Protein AF-A0A4V0HY95-F1 (afdb_monomer_lite)

Foldseek 3Di:
DDDDPPPPDPPPPPDPPPPDPVDDAAFDPQKDWDQDPVPRDIDMFGDPVNVVVVVVVCVVVVFLVVLCCVLPVVLVVVCVVLVPDSVNLSVLLVVLLGVLSRNDDPVPDDSSVSSSVSSVVSSVVVVVVSVVVCVVCVVPPPPDDDPPDPVPPVPPPPDPPPPPPLDDVVRLLVQLPQDPLLVLLCCCCPVVVDQLCVSCVVVVHDSVVSVVSPLSSVCSSCVSSVHHRDPPCPLVNLLVQLLVVLVVCAPVFDALVRSCVVVVHDSVSSVVSLVVCVVVQQKDKDWDFDFDQDPVRDTDTDTTIGIHGDPDDPDDD

Structure (mmCIF, N/CA/C/O backbone)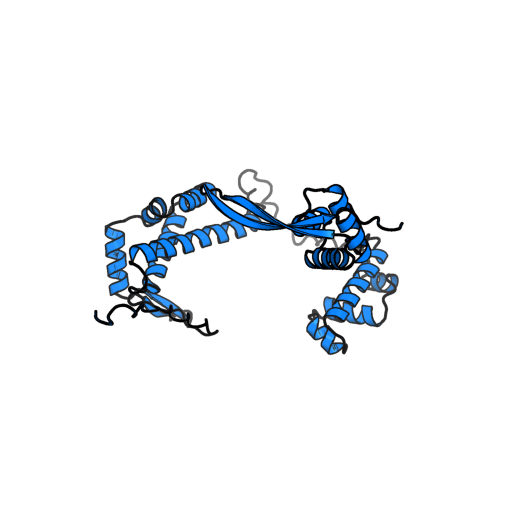:
data_AF-A0A4V0HY95-F1
#
_entry.id   AF-A0A4V0HY95-F1
#
loop_
_atom_site.group_PDB
_atom_site.id
_atom_site.type_symbol
_atom_site.label_atom_id
_atom_site.label_alt_id
_atom_site.label_comp_id
_atom_site.label_asym_id
_atom_site.label_entity_id
_atom_site.label_seq_id
_atom_site.pdbx_PDB_ins_code
_atom_site.Cartn_x
_atom_site.Cartn_y
_atom_site.Cartn_z
_atom_site.occupancy
_atom_site.B_iso_or_equiv
_atom_site.auth_seq_id
_atom_site.auth_comp_id
_atom_site.auth_asym_id
_atom_site.auth_atom_id
_atom_site.pdbx_PDB_model_num
ATOM 1 N N . MET A 1 1 ? 10.712 -9.080 62.162 1.00 42.94 1 MET A N 1
ATOM 2 C CA . MET A 1 1 ? 11.033 -8.571 60.809 1.00 42.94 1 MET A CA 1
ATOM 3 C C . MET A 1 1 ? 10.830 -9.715 59.830 1.00 42.94 1 MET A C 1
ATOM 5 O O . MET A 1 1 ? 11.623 -10.643 59.814 1.00 42.94 1 MET A O 1
ATOM 9 N N . THR A 1 2 ? 9.690 -9.721 59.143 1.00 40.84 2 THR A N 1
ATOM 10 C CA . THR A 1 2 ? 9.153 -10.856 58.378 1.00 40.84 2 THR A CA 1
ATOM 11 C C . THR A 1 2 ? 9.441 -10.723 56.882 1.00 40.84 2 THR A C 1
ATOM 13 O O . THR A 1 2 ? 9.324 -9.650 56.294 1.00 40.84 2 THR A O 1
ATOM 16 N N . ALA A 1 3 ? 9.829 -11.846 56.279 1.00 42.91 3 ALA A N 1
ATOM 17 C CA . ALA A 1 3 ? 10.208 -12.013 54.881 1.00 42.91 3 ALA A CA 1
ATOM 18 C C . ALA A 1 3 ? 8.991 -11.960 53.934 1.00 42.91 3 ALA A C 1
ATOM 20 O O . ALA A 1 3 ? 8.541 -12.990 53.442 1.00 42.91 3 ALA A O 1
ATOM 21 N N . ALA A 1 4 ? 8.438 -10.765 53.697 1.00 47.94 4 ALA A N 1
ATOM 22 C CA . ALA A 1 4 ? 7.175 -10.598 52.963 1.00 47.94 4 ALA A CA 1
ATOM 23 C C . ALA A 1 4 ? 7.223 -9.663 51.736 1.00 47.94 4 ALA A C 1
ATOM 25 O O . ALA A 1 4 ? 6.170 -9.251 51.254 1.00 47.94 4 ALA A O 1
ATOM 26 N N . THR A 1 5 ? 8.394 -9.331 51.175 1.00 51.00 5 THR A N 1
ATOM 27 C CA . THR A 1 5 ? 8.441 -8.289 50.124 1.00 51.00 5 THR A CA 1
ATOM 28 C C . THR A 1 5 ? 9.399 -8.583 48.970 1.00 51.00 5 THR A C 1
ATOM 30 O O . THR A 1 5 ? 10.255 -7.764 48.663 1.00 51.00 5 THR A O 1
ATOM 33 N N . MET A 1 6 ? 9.271 -9.726 48.285 1.00 46.94 6 MET A N 1
ATOM 34 C CA . MET A 1 6 ? 9.942 -9.937 46.984 1.00 46.94 6 MET A CA 1
ATOM 35 C C . MET A 1 6 ? 9.184 -10.890 46.045 1.00 46.94 6 MET A C 1
ATOM 37 O O . MET A 1 6 ? 9.756 -11.802 45.461 1.00 46.94 6 MET A O 1
ATOM 41 N N . GLU A 1 7 ? 7.891 -10.647 45.822 1.00 43.69 7 GLU A N 1
ATOM 42 C CA . GLU A 1 7 ? 7.150 -11.300 44.731 1.00 43.69 7 GLU A CA 1
ATOM 43 C C . GLU A 1 7 ? 6.681 -10.269 43.691 1.00 43.69 7 GLU A C 1
ATOM 45 O O . GLU A 1 7 ? 5.499 -10.056 43.419 1.00 43.69 7 GLU A O 1
ATOM 50 N N . ALA A 1 8 ? 7.653 -9.580 43.088 1.00 49.72 8 ALA A N 1
ATOM 51 C CA . ALA A 1 8 ? 7.426 -8.749 41.913 1.00 49.72 8 ALA A CA 1
ATOM 52 C C . ALA A 1 8 ? 7.111 -9.656 40.710 1.00 49.72 8 ALA A C 1
ATOM 54 O O . ALA A 1 8 ? 7.994 -10.069 39.956 1.00 49.72 8 ALA A O 1
ATOM 55 N N . ARG A 1 9 ? 5.822 -9.980 40.545 1.00 46.50 9 ARG A N 1
ATOM 56 C CA . ARG A 1 9 ? 5.243 -10.690 39.396 1.00 46.50 9 ARG A CA 1
ATOM 57 C C . ARG A 1 9 ? 5.716 -10.077 38.075 1.00 46.50 9 ARG A C 1
ATOM 59 O O . ARG A 1 9 ? 5.135 -9.122 37.558 1.00 46.50 9 ARG A O 1
ATOM 66 N N . SER A 1 10 ? 6.725 -10.702 37.478 1.00 51.03 10 SER A N 1
ATOM 67 C CA . SER A 1 10 ? 7.092 -10.531 36.075 1.00 51.03 10 SER A CA 1
ATOM 68 C C . SER A 1 10 ? 5.947 -11.053 35.202 1.00 51.03 10 SER A C 1
ATOM 70 O O . SER A 1 10 ? 5.894 -12.227 34.834 1.00 51.03 10 SER A O 1
ATOM 72 N N . LYS A 1 11 ? 4.978 -10.184 34.884 1.00 56.50 11 LYS A N 1
ATOM 73 C CA . LYS A 1 11 ? 3.944 -10.445 33.872 1.00 56.50 11 LYS A CA 1
ATOM 74 C C . LYS A 1 11 ? 4.606 -10.462 32.493 1.00 56.50 11 LYS A C 1
ATOM 76 O O . LYS A 1 11 ? 4.556 -9.492 31.735 1.00 56.50 11 LYS A O 1
ATOM 81 N N . LYS A 1 12 ? 5.264 -11.576 32.177 1.00 56.06 12 LYS A N 1
ATOM 82 C CA . LYS A 1 12 ? 5.812 -11.884 30.855 1.00 56.06 12 LYS A CA 1
ATOM 83 C C . LYS A 1 12 ? 4.650 -11.805 29.860 1.00 56.06 12 LYS A C 1
ATOM 85 O O . LYS A 1 12 ? 3.753 -12.643 29.892 1.00 56.06 12 LYS A O 1
ATOM 90 N N . LYS A 1 13 ? 4.617 -10.758 29.023 1.00 56.88 13 LYS A N 1
ATOM 91 C CA . LYS A 1 13 ? 3.565 -10.593 28.007 1.00 56.88 13 LYS A CA 1
ATOM 92 C C . LYS A 1 13 ? 3.492 -11.881 27.173 1.00 56.88 13 LYS A C 1
ATOM 94 O O . LYS A 1 13 ? 4.544 -12.316 26.693 1.00 56.88 13 LYS A O 1
ATOM 99 N N . PRO A 1 14 ? 2.305 -12.488 26.994 1.00 57.53 14 PRO A N 1
ATOM 100 C CA . PRO A 1 14 ? 2.174 -13.722 26.236 1.00 57.53 14 PRO A CA 1
ATOM 101 C C . PRO A 1 14 ? 2.777 -13.530 24.843 1.00 57.53 14 PRO A C 1
ATOM 103 O O . PRO A 1 14 ? 2.492 -12.555 24.138 1.00 57.53 14 PRO A O 1
ATOM 106 N N . LYS A 1 15 ? 3.687 -14.441 24.486 1.00 52.34 15 LYS A N 1
ATOM 107 C CA . LYS A 1 15 ? 4.400 -14.444 23.209 1.00 52.34 15 LYS A CA 1
ATOM 108 C C . LYS A 1 15 ? 3.343 -14.515 22.105 1.00 52.34 15 LYS A C 1
ATOM 110 O O . LYS A 1 15 ? 2.563 -15.462 22.064 1.00 52.34 15 LYS A O 1
ATOM 115 N N . ARG A 1 16 ? 3.275 -13.483 21.254 1.00 50.12 16 ARG A N 1
ATOM 116 C CA . ARG A 1 16 ? 2.278 -13.400 20.175 1.00 50.12 16 ARG A CA 1
ATOM 117 C C . ARG A 1 16 ? 2.346 -14.683 19.334 1.00 50.12 16 ARG A C 1
ATOM 119 O O . ARG A 1 16 ? 3.445 -15.003 18.874 1.00 50.12 16 ARG A O 1
ATOM 126 N N . PRO A 1 17 ? 1.230 -15.398 19.111 1.00 49.62 17 PRO A N 1
ATOM 127 C CA . PRO A 1 17 ? 1.234 -16.552 18.225 1.00 49.62 17 PRO A CA 1
ATOM 128 C C . PRO A 1 17 ? 1.702 -16.091 16.842 1.00 49.62 17 PRO A C 1
ATOM 130 O O . PRO A 1 17 ? 1.175 -15.128 16.277 1.00 49.62 17 PRO A O 1
ATOM 133 N N . GLY A 1 18 ? 2.766 -16.720 16.339 1.00 45.12 18 GLY A N 1
ATOM 134 C CA . GLY A 1 18 ? 3.306 -16.419 15.017 1.00 45.12 18 GLY A CA 1
ATOM 135 C C . GLY A 1 18 ? 2.215 -16.610 13.967 1.00 45.12 18 GLY A C 1
ATOM 136 O O . GLY A 1 18 ? 1.508 -17.615 13.991 1.00 45.12 18 GLY A O 1
ATOM 137 N N . ARG A 1 19 ? 2.058 -15.638 13.058 1.00 40.84 19 ARG A N 1
ATOM 138 C CA . ARG A 1 19 ? 1.120 -15.731 11.929 1.00 40.84 19 ARG A CA 1
ATOM 139 C C . ARG A 1 19 ? 1.517 -16.925 11.053 1.00 40.84 19 ARG A C 1
ATOM 141 O O . ARG A 1 19 ? 2.389 -16.791 10.199 1.00 40.84 19 ARG A O 1
ATOM 148 N N . ARG A 1 20 ? 0.906 -18.092 11.272 1.00 45.78 20 ARG A N 1
ATOM 149 C CA . ARG A 1 20 ? 1.029 -19.241 10.366 1.00 45.78 20 ARG A CA 1
ATOM 150 C C . ARG A 1 20 ? 0.358 -18.881 9.035 1.00 45.78 20 ARG A C 1
ATOM 152 O O . ARG A 1 20 ? -0.739 -18.327 9.021 1.00 45.78 20 ARG A O 1
ATOM 159 N N . ARG A 1 21 ? 1.021 -19.149 7.907 1.00 39.28 21 ARG A N 1
ATOM 160 C CA . ARG A 1 21 ? 0.385 -19.095 6.580 1.00 39.28 21 ARG A CA 1
ATOM 161 C C . ARG A 1 21 ? -0.707 -20.170 6.568 1.00 39.28 21 ARG A C 1
ATOM 163 O O . ARG A 1 21 ? -0.403 -21.321 6.850 1.00 39.28 21 ARG A O 1
ATOM 170 N N . GLY A 1 22 ? -1.957 -19.760 6.365 1.00 50.69 22 GLY A N 1
ATOM 171 C CA . GLY A 1 22 ? -3.154 -20.591 6.571 1.00 50.69 22 GLY A CA 1
ATOM 172 C C . GLY A 1 22 ? -4.055 -20.134 7.725 1.00 50.69 22 GLY A C 1
ATOM 173 O O . GLY A 1 22 ? -5.075 -20.761 7.983 1.00 50.69 22 GLY A O 1
ATOM 174 N N . ASN A 1 23 ? -3.706 -19.048 8.429 1.00 54.06 23 ASN A N 1
ATOM 175 C CA . ASN A 1 23 ? -4.514 -18.552 9.541 1.00 54.06 23 ASN A CA 1
ATOM 176 C C . ASN A 1 23 ? -5.825 -17.954 9.021 1.00 54.06 2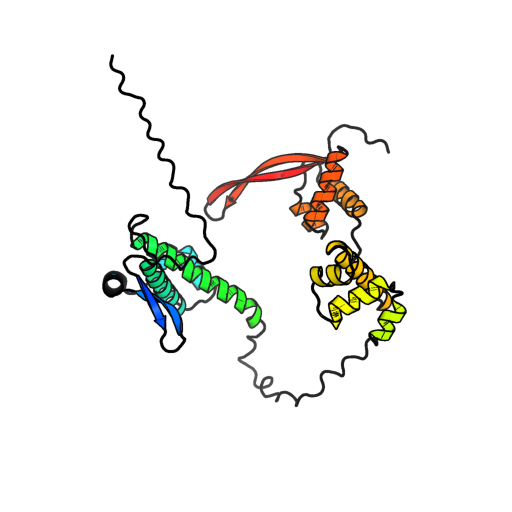3 ASN A C 1
ATOM 178 O O . ASN A 1 23 ? -5.856 -16.812 8.553 1.00 54.06 23 ASN A O 1
ATOM 182 N N . VAL A 1 24 ? -6.895 -18.740 9.105 1.00 64.81 24 VAL A N 1
ATOM 183 C CA . VAL A 1 24 ? -8.254 -18.249 8.900 1.00 64.81 24 VAL A CA 1
ATOM 184 C C . VAL A 1 24 ? -8.443 -17.029 9.812 1.00 64.81 24 VAL A C 1
ATOM 186 O O . VAL A 1 24 ? -8.006 -17.080 10.969 1.00 64.81 24 VAL A O 1
ATOM 189 N N . PRO A 1 25 ? -9.008 -15.912 9.318 1.00 78.06 25 PRO A N 1
ATOM 190 C CA . PRO A 1 25 ? -9.183 -14.718 10.129 1.00 78.06 25 PRO A CA 1
ATOM 191 C C . PRO A 1 25 ? -9.864 -15.071 11.452 1.00 78.06 25 PRO A C 1
ATOM 193 O O . PRO A 1 25 ? -10.819 -15.850 11.483 1.00 78.06 25 PRO A O 1
ATOM 196 N N . PHE A 1 26 ? -9.333 -14.530 12.548 1.00 87.94 26 PHE A N 1
ATOM 197 C CA . PHE A 1 26 ? -10.006 -14.603 13.838 1.00 87.94 26 PHE A CA 1
ATOM 198 C C . PHE A 1 26 ? -11.387 -13.955 13.700 1.00 87.94 26 PHE A C 1
ATOM 200 O O . PHE A 1 26 ? -11.488 -12.843 13.174 1.00 87.94 26 PHE A O 1
ATOM 207 N N . VAL A 1 27 ? -12.412 -14.667 14.160 1.00 94.31 27 VAL A N 1
ATOM 208 C CA . VAL A 1 27 ? -13.794 -14.197 14.211 1.00 94.31 27 VAL A CA 1
ATOM 209 C C . VAL A 1 27 ? -14.150 -14.064 15.689 1.00 94.31 27 VAL A C 1
ATOM 211 O O . VAL A 1 27 ? -13.936 -14.999 16.458 1.00 94.31 27 VAL A O 1
ATOM 214 N N . GLY A 1 28 ? -14.576 -12.867 16.080 1.00 95.00 28 GLY A N 1
ATOM 215 C CA . GLY A 1 28 ? -14.997 -12.525 17.433 1.00 95.00 28 GLY A CA 1
ATOM 216 C C . GLY A 1 28 ? -16.399 -13.046 17.764 1.00 95.00 28 GLY A C 1
ATOM 217 O O . GLY A 1 28 ? -17.036 -13.657 16.910 1.00 95.00 28 GLY A O 1
ATOM 218 N N . PRO A 1 29 ? -16.917 -12.764 18.972 1.00 96.94 29 PRO A N 1
ATOM 219 C CA . PRO A 1 29 ? -18.217 -13.274 19.421 1.00 96.94 29 PRO A CA 1
ATOM 220 C C . PRO A 1 29 ? -19.399 -12.732 18.599 1.00 96.94 29 PRO A C 1
ATOM 222 O O . PRO A 1 29 ? -20.430 -13.382 18.494 1.00 96.94 29 PRO A O 1
ATOM 225 N N . TYR A 1 30 ? -19.240 -11.565 17.969 1.00 97.69 30 TYR A N 1
ATOM 226 C CA . TYR A 1 30 ? -20.275 -10.928 17.145 1.00 97.69 30 TYR A CA 1
ATOM 227 C C . TYR A 1 30 ? -20.158 -11.249 15.651 1.00 97.69 30 TYR A C 1
ATOM 229 O O . TYR A 1 30 ? -20.855 -10.654 14.827 1.00 97.69 30 TYR A O 1
ATOM 237 N N . GLY A 1 31 ? -19.240 -12.140 15.279 1.00 96.62 31 GLY A N 1
ATOM 238 C CA . GLY A 1 31 ? -19.032 -12.564 13.905 1.00 96.62 31 GLY A CA 1
ATOM 239 C C . GLY A 1 31 ? -19.250 -14.061 13.745 1.00 96.62 31 GLY A C 1
ATOM 240 O O . GLY A 1 31 ? -18.993 -14.848 14.648 1.00 96.62 31 GLY A O 1
ATOM 241 N N . GLU A 1 32 ? -19.651 -14.465 12.550 1.00 96.56 32 GLU A N 1
ATOM 242 C CA . GLU A 1 32 ? -19.670 -15.861 12.135 1.00 96.56 32 GLU A CA 1
ATOM 243 C C . GLU A 1 32 ? -19.043 -16.013 10.752 1.00 96.56 32 GLU A C 1
ATOM 245 O O . GLU A 1 32 ? -18.992 -15.077 9.944 1.00 96.56 32 GLU A O 1
ATOM 250 N N . ARG A 1 33 ? -18.519 -17.208 10.482 1.00 94.94 33 ARG A N 1
ATOM 251 C CA . ARG A 1 33 ? -18.040 -17.559 9.146 1.00 94.94 33 ARG A CA 1
ATOM 252 C C . ARG A 1 33 ? -19.231 -17.900 8.272 1.00 94.94 33 ARG A C 1
ATOM 254 O O . ARG A 1 33 ? -20.181 -18.525 8.725 1.00 94.94 33 ARG A O 1
ATOM 261 N N . TYR A 1 34 ? -19.136 -17.517 7.013 1.00 93.62 34 TYR A N 1
ATOM 262 C CA . TYR A 1 34 ? -20.161 -17.792 6.023 1.00 93.62 34 TYR A CA 1
ATOM 263 C C . TYR A 1 34 ? -19.492 -18.141 4.701 1.00 93.62 34 TYR A C 1
ATOM 265 O O . TYR A 1 34 ? -18.413 -17.628 4.408 1.00 93.62 34 TYR A O 1
ATOM 273 N N . VAL A 1 35 ? -20.107 -19.027 3.929 1.00 93.25 35 VAL A N 1
ATOM 274 C CA . VAL A 1 35 ? -19.721 -19.300 2.547 1.00 93.25 35 VAL A CA 1
ATOM 275 C C . VAL A 1 35 ? -20.866 -18.793 1.694 1.00 93.25 35 VAL A C 1
ATOM 277 O O . VAL A 1 35 ? -22.005 -19.205 1.893 1.00 93.25 35 VAL A O 1
ATOM 280 N N . ASP A 1 36 ? -20.556 -17.858 0.809 1.00 90.94 36 ASP A N 1
ATOM 281 C CA . ASP A 1 36 ? -21.515 -17.332 -0.152 1.00 90.94 36 ASP A CA 1
ATOM 282 C C . ASP A 1 36 ? -21.985 -18.476 -1.076 1.00 90.94 36 ASP A C 1
ATOM 284 O O . ASP A 1 36 ? -21.130 -19.120 -1.693 1.00 90.94 36 ASP A O 1
ATOM 288 N N . PRO A 1 37 ? -23.294 -18.786 -1.133 1.00 91.81 37 PRO A N 1
ATOM 289 C CA . PRO A 1 37 ? -23.829 -19.903 -1.901 1.00 91.81 37 PRO A CA 1
ATOM 290 C C . PRO A 1 37 ? -23.669 -19.696 -3.406 1.00 91.81 37 PRO A C 1
ATOM 292 O O . PRO A 1 37 ? -23.506 -20.679 -4.123 1.00 91.81 37 PRO A O 1
ATOM 295 N N . ASP A 1 38 ? -23.656 -18.447 -3.872 1.00 93.75 38 ASP A N 1
ATOM 296 C CA . ASP A 1 38 ? -23.599 -18.128 -5.296 1.00 93.75 38 ASP A CA 1
ATOM 297 C C . ASP A 1 38 ? -22.155 -18.174 -5.800 1.00 93.75 38 ASP A C 1
ATOM 299 O O . ASP A 1 38 ? -21.867 -18.657 -6.894 1.00 93.75 38 ASP A O 1
ATOM 303 N N . THR A 1 39 ? -21.213 -17.687 -4.986 1.00 93.38 39 THR A N 1
ATOM 304 C CA . THR A 1 39 ? -19.804 -17.565 -5.394 1.00 93.38 39 THR A CA 1
ATOM 305 C C . THR A 1 39 ? -18.884 -18.641 -4.820 1.00 93.38 39 THR A C 1
ATOM 307 O O . THR A 1 39 ? -17.721 -18.735 -5.223 1.00 93.38 39 THR A O 1
ATOM 310 N N . GLY A 1 40 ? -19.348 -19.419 -3.838 1.00 92.62 40 GLY A N 1
ATOM 311 C CA . GLY A 1 40 ? -18.538 -20.371 -3.072 1.00 92.62 40 GLY A CA 1
ATOM 312 C C . GLY A 1 40 ? -17.438 -19.711 -2.229 1.00 92.62 40 GLY A C 1
ATOM 313 O O . GLY A 1 40 ? -16.568 -20.397 -1.683 1.00 92.62 40 GLY A O 1
ATOM 314 N N . ARG A 1 41 ? -17.414 -18.374 -2.128 1.00 88.81 41 ARG A N 1
ATOM 315 C CA . ARG A 1 41 ? -16.346 -17.645 -1.437 1.00 88.81 41 ARG A CA 1
ATOM 316 C C . ARG A 1 41 ? -16.574 -17.665 0.068 1.00 88.81 41 ARG A C 1
ATOM 318 O O . ARG A 1 41 ? -17.610 -17.239 0.572 1.00 88.81 41 ARG A O 1
ATOM 325 N N . ALA A 1 42 ? -15.557 -18.110 0.800 1.00 90.69 42 ALA A N 1
ATOM 326 C CA . ALA A 1 42 ? -15.544 -18.013 2.252 1.00 90.69 42 ALA A CA 1
ATOM 327 C C . ALA A 1 42 ? -15.380 -16.549 2.698 1.00 90.69 42 ALA A C 1
ATOM 329 O O . ALA A 1 42 ? -14.440 -15.857 2.298 1.00 90.69 42 ALA A O 1
ATOM 330 N N . GLY A 1 43 ? -16.273 -16.103 3.573 1.00 91.50 43 GLY A N 1
ATOM 331 C CA . GLY A 1 43 ? -16.314 -14.767 4.148 1.00 91.50 43 GLY A CA 1
ATOM 332 C C . GLY A 1 43 ? -16.628 -14.782 5.644 1.00 91.50 43 GLY A C 1
ATOM 333 O O . GLY A 1 43 ? -16.501 -15.788 6.350 1.00 91.50 43 GLY A O 1
ATOM 334 N N . SER A 1 44 ? -16.996 -13.620 6.168 1.00 94.06 44 SER A N 1
ATOM 335 C CA . SER A 1 44 ? -17.449 -13.467 7.551 1.00 94.06 44 SER A CA 1
ATOM 336 C C . SER A 1 44 ? -18.561 -12.429 7.594 1.00 94.06 44 SER A C 1
ATOM 338 O O . SER A 1 44 ? -18.481 -11.426 6.886 1.00 94.06 44 SER A O 1
ATOM 340 N N . ARG A 1 45 ? -19.578 -12.666 8.418 1.00 94.94 45 ARG A N 1
ATOM 341 C CA . ARG A 1 45 ? -20.739 -11.783 8.594 1.00 94.94 45 ARG A CA 1
ATOM 342 C C . ARG A 1 45 ? -21.055 -11.604 10.077 1.00 94.94 45 ARG A C 1
ATOM 344 O O . ARG A 1 45 ? -20.474 -12.290 10.913 1.00 94.94 45 ARG A O 1
ATOM 351 N N . LEU A 1 46 ? -21.938 -10.665 10.406 1.00 97.00 46 LEU A N 1
ATOM 352 C CA . LEU A 1 46 ? -22.394 -10.470 11.785 1.00 97.00 46 LEU A CA 1
ATOM 353 C C . LEU A 1 46 ? -23.360 -11.581 12.201 1.00 97.00 46 LEU A C 1
ATOM 355 O O . LEU A 1 46 ? -24.227 -11.966 11.413 1.00 97.00 46 LEU A O 1
ATOM 359 N N . THR A 1 47 ? -23.251 -12.026 13.452 1.00 97.44 47 THR A N 1
ATOM 360 C CA . THR A 1 47 ? -24.277 -12.850 14.113 1.00 97.44 47 THR A CA 1
ATOM 361 C C . THR A 1 47 ? -25.551 -12.030 14.361 1.00 97.44 47 THR A C 1
ATOM 363 O O . THR A 1 47 ? -25.563 -10.817 14.142 1.00 97.44 47 THR A O 1
ATOM 366 N N . ALA A 1 48 ? -26.637 -12.668 14.813 1.00 97.56 48 ALA A N 1
ATOM 367 C CA . ALA A 1 48 ? -27.855 -11.952 15.214 1.00 97.56 48 ALA A CA 1
ATOM 368 C C . ALA A 1 48 ? -27.568 -10.914 16.314 1.00 97.56 48 ALA A C 1
ATOM 370 O O . ALA A 1 48 ? -27.830 -9.731 16.114 1.00 97.56 48 ALA A O 1
ATOM 371 N N . GLU A 1 49 ? -26.891 -11.332 17.387 1.00 97.75 49 GLU A N 1
ATOM 372 C CA . GLU A 1 49 ? -26.442 -10.445 18.470 1.00 97.75 49 GLU A CA 1
ATOM 373 C C . GLU A 1 49 ? -25.544 -9.308 17.957 1.00 97.75 49 GLU A C 1
ATOM 375 O O . GLU A 1 49 ? -25.677 -8.156 18.364 1.00 97.75 49 GLU A O 1
ATOM 380 N N . GLY A 1 50 ? -24.638 -9.603 17.015 1.00 97.12 50 GLY A N 1
ATOM 381 C CA . GLY A 1 50 ? -23.781 -8.590 16.400 1.00 97.12 50 GLY A CA 1
ATOM 382 C C . GLY A 1 50 ? -24.563 -7.535 15.613 1.00 97.12 50 GLY A C 1
ATOM 383 O O . GLY A 1 50 ? -24.197 -6.358 15.637 1.00 97.12 50 GLY A O 1
ATOM 384 N N . ARG A 1 51 ? -25.647 -7.934 14.935 1.00 97.94 51 ARG A N 1
ATOM 385 C CA . ARG A 1 51 ? -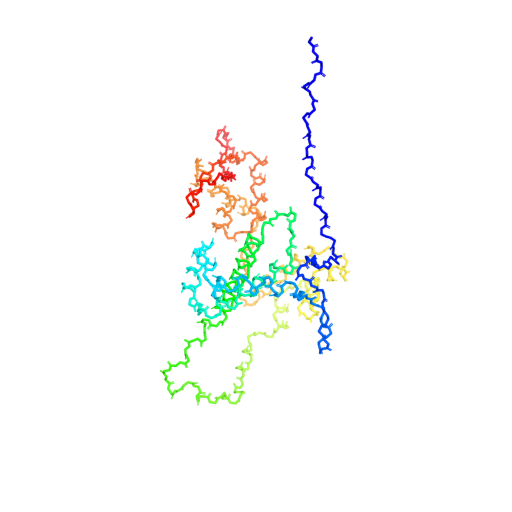26.546 -7.011 14.225 1.00 97.94 51 ARG A CA 1
ATOM 386 C C . ARG A 1 51 ? -27.354 -6.155 15.193 1.00 97.94 51 ARG A C 1
ATOM 388 O O . ARG A 1 51 ? -27.443 -4.952 14.973 1.00 97.94 51 ARG A O 1
ATOM 395 N N . GLU A 1 52 ? -27.884 -6.739 16.263 1.00 97.94 52 GLU A N 1
ATOM 396 C CA . GLU A 1 52 ? -28.603 -5.999 17.309 1.00 97.94 52 GLU A CA 1
ATOM 397 C C . GLU A 1 52 ? -27.701 -4.970 17.993 1.00 97.94 52 GLU A C 1
ATOM 399 O O . GLU A 1 52 ? -28.075 -3.806 18.141 1.00 97.94 52 GLU A O 1
ATOM 404 N N . LEU A 1 53 ? -26.469 -5.360 18.331 1.00 97.25 53 LEU A N 1
ATOM 405 C CA . LEU A 1 53 ? -25.484 -4.448 18.901 1.00 97.25 53 LEU A CA 1
ATOM 406 C C . LEU A 1 53 ? -25.151 -3.303 17.937 1.00 97.25 53 LEU A C 1
ATOM 408 O O . LEU A 1 53 ? -25.100 -2.146 18.357 1.00 97.25 53 LEU A O 1
ATOM 412 N N . LEU A 1 54 ? -24.938 -3.603 16.650 1.00 96.62 54 LEU A N 1
ATOM 413 C CA . LEU A 1 54 ? -24.701 -2.573 15.639 1.00 96.62 54 LEU A CA 1
ATOM 414 C C . LEU A 1 54 ? -25.897 -1.623 15.529 1.00 96.62 54 LEU A C 1
ATOM 416 O O . LEU A 1 54 ? -25.699 -0.411 15.554 1.00 96.62 54 LEU A O 1
ATOM 420 N N . ALA A 1 55 ? -27.120 -2.153 15.476 1.00 96.19 55 ALA A N 1
ATOM 421 C CA . ALA A 1 55 ? -28.343 -1.358 15.432 1.00 96.19 55 ALA A CA 1
ATOM 422 C C . ALA A 1 55 ? -28.471 -0.441 16.660 1.00 96.19 55 ALA A C 1
ATOM 424 O O . ALA A 1 55 ? -28.757 0.743 16.511 1.00 96.19 55 ALA A O 1
ATOM 425 N N . GLY A 1 56 ? -28.165 -0.936 17.864 1.00 96.44 56 GLY A N 1
ATOM 426 C CA . GLY A 1 56 ? -28.165 -0.129 19.087 1.00 96.44 56 GLY A CA 1
ATOM 427 C C . GLY A 1 56 ? -27.114 0.989 19.095 1.00 96.44 56 GLY A C 1
ATOM 428 O O . GLY A 1 56 ? -27.350 2.060 19.658 1.00 96.44 56 GLY A O 1
ATOM 429 N N . ILE A 1 57 ? -25.959 0.778 18.455 1.00 94.81 57 ILE A N 1
ATOM 430 C CA . ILE A 1 57 ? -24.939 1.823 18.266 1.00 94.81 57 ILE A CA 1
ATOM 431 C C . ILE A 1 57 ? -25.415 2.852 17.234 1.00 94.81 57 ILE A C 1
ATOM 433 O O . ILE A 1 57 ? -25.299 4.052 17.476 1.00 94.81 57 ILE A O 1
ATOM 437 N N . MET A 1 58 ? -25.987 2.391 16.122 1.00 94.56 58 MET A N 1
ATOM 438 C CA . MET A 1 58 ? -26.506 3.237 15.044 1.00 94.56 58 MET A CA 1
ATOM 439 C C . MET A 1 58 ? -27.710 4.076 15.480 1.00 94.56 58 MET A C 1
ATOM 441 O O . MET A 1 58 ? -27.830 5.225 15.077 1.00 94.56 58 MET A O 1
ATOM 445 N N . ALA A 1 59 ? -28.557 3.569 16.376 1.00 94.38 59 ALA A N 1
ATOM 446 C CA . ALA A 1 59 ? -29.651 4.348 16.954 1.00 94.38 59 ALA A CA 1
ATOM 447 C C . ALA A 1 59 ? -29.148 5.567 17.753 1.00 94.38 59 ALA A C 1
ATOM 449 O O . ALA A 1 59 ? -29.801 6.605 17.782 1.00 94.38 59 ALA A O 1
ATOM 450 N N . LYS A 1 60 ? -27.969 5.461 18.385 1.00 91.69 60 LYS A N 1
ATOM 451 C CA . LYS A 1 60 ? -27.318 6.572 19.107 1.00 91.69 60 LYS A CA 1
ATOM 452 C C . LYS A 1 60 ? -26.519 7.488 18.182 1.00 91.69 60 LYS A C 1
ATOM 454 O O . LYS A 1 60 ? -26.337 8.664 18.487 1.00 91.69 60 LYS A O 1
ATOM 459 N N . HIS A 1 61 ? -26.023 6.942 17.076 1.00 88.06 61 HIS A N 1
ATOM 460 C CA . HIS A 1 61 ? -25.208 7.638 16.089 1.00 88.06 61 HIS A CA 1
ATOM 461 C C . HIS A 1 61 ? -25.728 7.315 14.681 1.00 88.06 61 HIS A C 1
ATOM 463 O O . HIS A 1 61 ? -25.167 6.437 14.025 1.00 88.06 61 HIS A O 1
ATOM 469 N N . PRO A 1 62 ? -26.777 8.019 14.209 1.00 88.12 62 PRO A N 1
ATOM 470 C CA . PRO A 1 62 ? -27.441 7.700 12.940 1.00 88.12 62 PRO A CA 1
ATOM 471 C C . PRO A 1 62 ? -26.505 7.750 11.732 1.00 88.12 62 PRO A C 1
ATOM 473 O O . PRO A 1 62 ? -26.700 7.014 10.771 1.00 88.12 62 PRO A O 1
ATOM 476 N N . HIS A 1 63 ? -25.469 8.592 11.810 1.00 92.06 63 HIS A N 1
ATOM 477 C CA . HIS A 1 63 ? -24.463 8.754 10.769 1.00 92.06 63 HIS A CA 1
ATOM 478 C C . HIS A 1 63 ? -23.083 8.276 11.257 1.00 92.06 63 HIS A C 1
ATOM 480 O O . HIS A 1 63 ? -22.454 8.967 12.074 1.00 92.06 63 HIS A O 1
ATOM 486 N N . PRO A 1 64 ? -22.588 7.131 10.763 1.00 92.88 64 PRO A N 1
ATOM 487 C CA . PRO A 1 64 ? -21.260 6.573 11.032 1.00 92.88 64 PRO A CA 1
ATOM 488 C C . PRO A 1 64 ? -20.119 7.565 10.819 1.00 92.88 64 PRO A C 1
ATOM 490 O O . PRO A 1 64 ? -19.148 7.567 11.582 1.00 92.88 64 PRO A O 1
ATOM 493 N N . ILE A 1 65 ? -20.248 8.463 9.840 1.00 95.56 65 ILE A N 1
ATOM 494 C CA . ILE A 1 65 ? -19.284 9.537 9.590 1.00 95.56 65 ILE A CA 1
ATOM 495 C C . ILE A 1 65 ? -19.097 10.457 10.806 1.00 95.56 65 ILE A C 1
ATOM 497 O O . ILE A 1 65 ? -17.997 10.964 11.034 1.00 95.56 65 ILE A O 1
ATOM 501 N N . SER A 1 66 ? -20.111 10.618 11.664 1.00 93.81 66 SER A N 1
ATOM 502 C CA . SER A 1 66 ? -19.987 11.375 12.921 1.00 93.81 66 SER A CA 1
ATOM 503 C C . SER A 1 66 ? -18.940 10.750 13.842 1.00 93.81 66 SER A C 1
ATOM 505 O O . SER A 1 66 ? -18.149 11.456 14.467 1.00 93.81 66 SER A O 1
ATOM 507 N N . PHE A 1 67 ? -18.864 9.417 13.863 1.00 92.62 67 PHE A N 1
ATOM 508 C CA . PHE A 1 67 ? -17.863 8.684 14.629 1.00 92.62 67 PHE A CA 1
ATOM 509 C C . PHE A 1 67 ? -16.444 8.983 14.117 1.00 92.62 67 PHE A C 1
ATOM 511 O O . PHE A 1 67 ? -15.518 9.188 14.907 1.00 92.62 67 PHE A O 1
ATOM 518 N N . LEU A 1 68 ? -16.273 9.060 12.792 1.00 95.69 68 LEU A N 1
ATOM 519 C CA . LEU A 1 68 ? -15.012 9.443 12.156 1.00 95.69 68 LEU A CA 1
ATOM 520 C C . LEU A 1 68 ? -14.634 10.899 12.473 1.00 95.69 68 LEU A C 1
ATOM 522 O O . LEU A 1 68 ? -13.479 11.148 12.825 1.00 95.69 68 LEU A O 1
ATOM 526 N N . LYS A 1 69 ? -15.587 11.839 12.397 1.00 96.06 69 LYS A N 1
ATOM 527 C CA . LYS A 1 69 ? -15.383 13.267 12.709 1.00 96.06 69 LYS A CA 1
ATOM 528 C C . LYS A 1 69 ? -14.872 13.459 14.140 1.00 96.06 69 LYS A C 1
ATOM 530 O O . LYS A 1 69 ? -13.909 14.195 14.346 1.00 96.06 69 LYS A O 1
ATOM 535 N N . THR A 1 70 ? -15.450 12.755 15.114 1.00 94.75 70 THR A N 1
ATOM 536 C CA . THR A 1 70 ? -15.041 12.857 16.524 1.00 94.75 70 THR A CA 1
ATOM 537 C C . THR A 1 70 ? -13.722 12.138 16.810 1.00 94.75 70 THR A C 1
ATOM 539 O O . THR A 1 70 ? -12.836 12.707 17.445 1.00 94.75 70 THR A O 1
ATOM 542 N N . ALA A 1 71 ? -13.559 10.891 16.355 1.00 94.56 71 ALA A N 1
ATOM 543 C CA . ALA A 1 71 ? -12.389 10.084 16.707 1.00 94.56 71 ALA A CA 1
ATOM 544 C C . ALA A 1 71 ? -11.138 10.428 15.877 1.00 94.56 71 ALA A C 1
ATOM 546 O O . ALA A 1 71 ? -10.013 10.309 16.368 1.00 94.56 71 ALA A O 1
ATOM 547 N N . TRP A 1 72 ? -11.313 10.840 14.616 1.00 96.38 72 TRP A N 1
ATOM 548 C CA . TRP A 1 72 ? -10.230 11.047 13.649 1.00 96.38 72 TRP A CA 1
ATOM 549 C C . TRP A 1 72 ? -10.484 12.254 12.722 1.00 96.38 72 TRP A C 1
ATOM 551 O O . TRP A 1 72 ? -10.448 12.099 11.497 1.00 96.38 72 TRP A O 1
ATOM 561 N N . PRO A 1 73 ? -10.631 13.482 13.256 1.00 97.44 73 PRO A N 1
ATOM 562 C CA . PRO A 1 73 ? -10.993 14.666 12.464 1.00 97.44 73 PRO A CA 1
ATOM 563 C C . PRO A 1 73 ? -10.024 14.953 11.308 1.00 97.44 73 PRO A C 1
ATOM 565 O O . PRO A 1 73 ? -10.423 15.404 10.240 1.00 97.44 73 PRO A O 1
ATOM 568 N N . ARG A 1 74 ? -8.732 14.635 11.475 1.00 96.56 74 ARG A N 1
ATOM 569 C CA . ARG A 1 74 ? -7.727 14.786 10.407 1.00 96.56 74 ARG A CA 1
ATOM 570 C C . ARG A 1 74 ? -7.952 13.841 9.227 1.00 96.56 74 ARG A C 1
ATOM 572 O O . ARG A 1 74 ? -7.597 14.194 8.111 1.00 96.56 74 ARG A O 1
ATOM 579 N N . LEU A 1 75 ? -8.475 12.640 9.479 1.00 97.00 75 LEU A N 1
ATOM 580 C CA . LEU A 1 75 ? -8.758 11.670 8.424 1.00 97.00 75 LEU A CA 1
ATOM 581 C C . LEU A 1 75 ? -10.023 12.064 7.659 1.00 97.00 75 LEU A C 1
ATOM 583 O O . LEU A 1 75 ? -10.016 11.996 6.438 1.00 97.00 75 LEU A O 1
ATOM 587 N N . HIS A 1 76 ? -11.047 12.553 8.363 1.00 97.88 76 HIS A N 1
ATOM 588 C CA . HIS A 1 76 ? -12.219 13.160 7.732 1.00 97.88 76 HIS A CA 1
ATOM 589 C C . HIS A 1 76 ? -11.822 14.331 6.823 1.00 97.88 76 HIS A C 1
ATOM 591 O O . HIS A 1 76 ? -12.128 14.325 5.639 1.00 97.88 76 HIS A O 1
ATOM 597 N N . ARG A 1 77 ? -11.022 15.273 7.342 1.00 97.12 77 ARG A N 1
ATOM 598 C CA . ARG A 1 77 ? -10.525 16.412 6.558 1.00 97.12 77 ARG A CA 1
ATOM 599 C C . ARG A 1 77 ? -9.702 15.993 5.339 1.00 97.12 77 ARG A C 1
ATOM 601 O O . ARG A 1 77 ? -9.702 16.685 4.331 1.00 97.12 77 ARG A O 1
ATOM 608 N N . ALA A 1 78 ? -8.988 14.871 5.418 1.00 95.88 78 ALA A N 1
ATOM 609 C CA . ALA A 1 78 ? -8.285 14.328 4.260 1.00 95.88 78 ALA A CA 1
ATOM 610 C C . ALA A 1 78 ? -9.250 13.808 3.179 1.00 95.88 78 ALA A C 1
ATOM 612 O O . ALA A 1 78 ? -8.921 13.916 2.006 1.00 95.88 78 ALA A O 1
ATOM 613 N N . CYS A 1 79 ? -10.421 13.288 3.559 1.00 96.56 79 CYS A N 1
ATOM 614 C CA . CYS A 1 79 ? -11.475 12.897 2.618 1.00 96.56 79 CYS A CA 1
ATOM 615 C C . CYS A 1 79 ? -12.094 14.125 1.944 1.00 96.56 79 CYS A C 1
ATOM 617 O O . CYS A 1 79 ? -12.181 14.154 0.722 1.00 96.56 79 CYS A O 1
ATOM 619 N N . GLU A 1 80 ? -12.405 15.170 2.720 1.00 96.50 80 GLU A N 1
ATOM 620 C CA . GLU A 1 80 ? -12.902 16.448 2.182 1.00 96.50 80 GLU A CA 1
ATOM 621 C C . GLU A 1 80 ? -11.916 17.056 1.170 1.00 96.50 80 GLU A C 1
ATOM 623 O O . GLU A 1 80 ? -12.308 17.475 0.086 1.00 96.50 80 GLU A O 1
ATOM 628 N N . LEU A 1 81 ? -10.616 17.065 1.493 1.00 94.69 81 LEU A N 1
ATOM 629 C CA . LEU A 1 81 ? -9.573 17.598 0.607 1.00 94.69 81 LEU A CA 1
ATOM 630 C C . LEU A 1 81 ? -9.351 16.762 -0.665 1.00 94.69 81 LEU A C 1
ATOM 632 O O . LEU A 1 81 ? -8.904 17.314 -1.665 1.00 94.69 81 LEU A O 1
ATOM 636 N N . ASP A 1 82 ? -9.631 15.457 -0.629 1.00 93.19 82 ASP A N 1
ATOM 637 C CA . ASP A 1 82 ? -9.531 14.551 -1.789 1.00 93.19 82 ASP A CA 1
ATOM 638 C C . ASP A 1 82 ? -10.842 14.492 -2.605 1.00 93.19 82 ASP A C 1
ATOM 640 O O . ASP A 1 82 ? -10.959 13.718 -3.561 1.00 93.19 82 ASP A O 1
ATOM 644 N N . GLY A 1 83 ? -11.840 15.304 -2.227 1.00 94.25 83 GLY A N 1
ATOM 645 C CA . GLY A 1 83 ? -13.145 15.361 -2.884 1.00 94.25 83 GLY A CA 1
ATOM 646 C C . GLY A 1 83 ? -13.914 14.043 -2.794 1.00 94.25 83 GLY A C 1
ATOM 647 O O . GLY A 1 83 ? -14.592 13.666 -3.748 1.00 94.25 83 GLY A O 1
ATOM 648 N N . VAL A 1 84 ? -13.755 13.301 -1.694 1.00 94.62 84 VAL A N 1
ATOM 649 C CA . VAL A 1 84 ? -14.544 12.090 -1.439 1.00 94.62 84 VAL A CA 1
ATOM 650 C C . VAL A 1 84 ? -15.935 12.524 -0.976 1.00 94.62 84 VAL A C 1
ATOM 652 O O . VAL A 1 84 ? -16.015 13.257 0.013 1.00 94.62 84 VAL A O 1
ATOM 655 N N . PRO A 1 85 ? -17.015 12.107 -1.654 1.00 95.19 85 PRO A N 1
ATOM 656 C CA . PRO A 1 85 ? -18.360 12.482 -1.252 1.00 95.19 85 PRO A CA 1
ATOM 657 C C . PRO A 1 85 ? -18.743 11.807 0.078 1.00 95.19 85 PRO A C 1
ATOM 659 O O . PRO A 1 85 ? -18.260 10.722 0.416 1.00 95.19 85 PRO A O 1
ATOM 662 N N . ASP A 1 86 ? -19.577 12.488 0.868 1.00 95.44 86 ASP A N 1
ATOM 663 C CA . ASP A 1 86 ? -19.897 12.087 2.247 1.00 95.44 86 ASP A CA 1
ATOM 664 C C . ASP A 1 86 ? -20.558 10.700 2.329 1.00 95.44 86 ASP A C 1
ATOM 666 O O . ASP A 1 86 ? -20.326 9.977 3.296 1.00 95.44 86 ASP A O 1
ATOM 670 N N . ASP A 1 87 ? -21.332 10.297 1.320 1.00 95.38 87 ASP A N 1
ATOM 671 C CA . ASP A 1 87 ? -21.969 8.979 1.220 1.00 95.38 87 ASP A CA 1
ATOM 672 C C . ASP A 1 87 ? -20.946 7.842 1.055 1.00 95.38 87 ASP A C 1
ATOM 674 O O . ASP A 1 87 ? -21.067 6.798 1.700 1.00 95.38 87 ASP A O 1
ATOM 678 N N . GLU A 1 88 ? -19.889 8.056 0.269 1.00 95.88 88 GLU A N 1
ATOM 679 C CA . GLU A 1 88 ? -18.777 7.110 0.120 1.00 95.88 88 GLU A CA 1
ATOM 680 C C . GLU A 1 88 ? -17.981 6.987 1.433 1.00 95.88 88 GLU A C 1
ATOM 682 O O . GLU A 1 88 ? -17.606 5.883 1.851 1.00 95.88 88 GLU A O 1
ATOM 687 N N . VAL A 1 89 ? -17.774 8.105 2.142 1.00 96.94 89 VAL A N 1
ATOM 688 C CA . VAL A 1 89 ? -17.148 8.100 3.475 1.00 96.94 89 VAL A CA 1
ATOM 689 C C . VAL A 1 89 ? -18.030 7.372 4.492 1.00 96.94 89 VAL A C 1
ATOM 691 O O . VAL A 1 89 ? -17.512 6.590 5.298 1.00 96.94 89 VAL A O 1
ATOM 694 N N . ASP A 1 90 ? -19.343 7.594 4.468 1.00 96.38 90 ASP A N 1
ATOM 695 C CA . ASP A 1 90 ? -20.296 6.964 5.382 1.00 96.38 90 ASP A CA 1
ATOM 696 C C . ASP A 1 90 ? -20.387 5.450 5.141 1.00 96.38 90 ASP A C 1
ATOM 698 O O . ASP A 1 90 ? -20.294 4.662 6.088 1.00 96.38 90 ASP A O 1
ATOM 702 N N . ALA A 1 91 ? -20.420 5.019 3.875 1.00 96.56 91 ALA A N 1
ATOM 703 C CA . ALA A 1 91 ? -20.355 3.611 3.488 1.00 96.56 91 ALA A CA 1
ATOM 704 C C . ALA A 1 91 ? -19.058 2.936 3.971 1.00 96.56 91 ALA A C 1
ATOM 706 O O . ALA A 1 91 ? -19.095 1.840 4.542 1.00 96.56 91 ALA A O 1
ATOM 707 N N . ALA A 1 92 ? -17.907 3.602 3.826 1.00 97.19 92 ALA A N 1
ATOM 708 C CA . ALA A 1 92 ? -16.635 3.100 4.346 1.00 97.19 92 ALA A CA 1
ATOM 709 C C . ALA A 1 92 ? -16.628 3.021 5.882 1.00 97.19 92 ALA A C 1
ATOM 711 O O . ALA A 1 92 ? -16.098 2.066 6.459 1.00 97.19 92 ALA A O 1
ATOM 712 N N . CYS A 1 93 ? -17.249 3.986 6.566 1.00 97.62 93 CYS A N 1
ATOM 713 C CA . CYS A 1 93 ? -17.424 3.939 8.015 1.00 97.62 93 CYS A CA 1
ATOM 714 C C . CYS A 1 93 ? -18.306 2.750 8.433 1.00 97.62 93 CYS A C 1
ATOM 716 O O . CYS A 1 93 ? -17.917 2.011 9.343 1.00 97.62 93 CYS A O 1
ATOM 718 N N . MET A 1 94 ? -19.424 2.501 7.742 1.00 97.44 94 MET A N 1
ATOM 719 C CA . MET A 1 94 ? -20.281 1.327 7.968 1.00 97.44 94 MET A CA 1
ATOM 720 C C . MET A 1 94 ? -19.518 0.017 7.796 1.00 97.44 94 MET A C 1
ATOM 722 O O . MET A 1 94 ? -19.549 -0.849 8.676 1.00 97.44 94 MET A O 1
ATOM 726 N N . GLU A 1 95 ? -18.773 -0.123 6.700 1.00 97.00 95 GLU A N 1
ATOM 727 C CA . GLU A 1 95 ? -17.922 -1.286 6.460 1.00 97.00 95 GLU A CA 1
ATOM 728 C C . GLU A 1 95 ? -16.904 -1.467 7.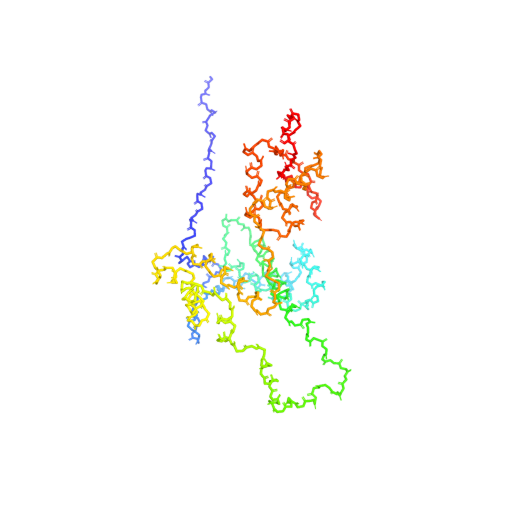598 1.00 97.00 95 GLU A C 1
ATOM 730 O O . GLU A 1 95 ? -16.687 -2.578 8.098 1.00 97.00 95 GLU A O 1
ATOM 735 N N . GLY A 1 96 ? -16.306 -0.365 8.056 1.00 97.00 96 GLY A N 1
ATOM 736 C CA . GLY A 1 96 ? -15.419 -0.318 9.209 1.00 97.00 96 GLY A CA 1
ATOM 737 C C . GLY A 1 96 ? -16.076 -0.840 10.482 1.00 97.00 96 GLY A C 1
ATOM 738 O O . GLY A 1 96 ? -15.473 -1.661 11.178 1.00 97.00 96 GLY A O 1
ATOM 739 N N . MET A 1 97 ? -17.306 -0.426 10.780 1.00 97.56 97 MET A N 1
ATOM 740 C CA . MET A 1 97 ? -18.046 -0.886 11.959 1.00 97.56 97 MET A CA 1
ATOM 741 C C . MET A 1 97 ? -18.328 -2.389 11.896 1.00 97.56 97 MET A C 1
ATOM 743 O O . MET A 1 97 ? -17.991 -3.112 12.836 1.00 97.56 97 MET A O 1
ATOM 747 N N . VAL A 1 98 ? -18.839 -2.882 10.764 1.00 97.00 98 VAL A N 1
ATOM 748 C CA . VAL A 1 98 ? -19.115 -4.313 10.550 1.00 97.00 98 VAL A CA 1
ATOM 749 C C . VAL A 1 98 ? -17.838 -5.141 10.712 1.00 97.00 98 VAL A C 1
ATOM 751 O O . VAL A 1 98 ? -17.798 -6.087 11.500 1.00 97.00 98 VAL A O 1
ATOM 754 N N . ARG A 1 99 ? -16.745 -4.752 10.040 1.00 96.12 99 ARG A N 1
ATOM 755 C CA . ARG A 1 99 ? -15.440 -5.431 10.156 1.00 96.12 99 ARG A CA 1
ATOM 756 C C . ARG A 1 99 ? -14.884 -5.395 11.578 1.00 96.12 99 ARG A C 1
ATOM 758 O O . ARG A 1 99 ? -14.213 -6.343 11.993 1.00 96.12 99 ARG A O 1
ATOM 765 N N . GLY A 1 100 ? -15.139 -4.307 12.301 1.00 96.62 100 GLY A N 1
ATOM 766 C CA . GLY A 1 100 ? -14.704 -4.113 13.678 1.00 96.62 100 GLY A CA 1
ATOM 767 C C . GLY A 1 100 ? -15.410 -5.070 14.632 1.00 96.62 100 GLY A C 1
ATOM 768 O O . GLY A 1 100 ? -14.736 -5.743 15.408 1.00 96.62 100 GLY A O 1
ATOM 769 N N . LEU A 1 101 ? -16.737 -5.190 14.518 1.00 97.62 101 LEU A N 1
ATOM 770 C CA . LEU A 1 101 ? -17.544 -6.125 15.309 1.00 97.62 101 LEU A CA 1
ATOM 771 C C . LEU A 1 101 ? -17.208 -7.586 15.002 1.00 97.62 101 LEU A C 1
ATOM 773 O O . LEU A 1 101 ? -16.966 -8.359 15.926 1.00 97.62 101 LEU A O 1
ATOM 777 N N . VAL A 1 102 ? -17.088 -7.953 13.721 1.00 97.19 102 VAL A N 1
ATOM 778 C CA . VAL A 1 102 ? -16.738 -9.326 13.307 1.00 97.19 102 VAL A CA 1
ATOM 779 C C . VAL A 1 102 ? -15.406 -9.786 13.906 1.00 97.19 102 VAL A C 1
ATOM 781 O O . VAL A 1 102 ? -15.225 -10.971 14.161 1.00 97.19 102 VAL A O 1
ATOM 784 N N . ARG A 1 103 ? -14.454 -8.875 14.137 1.00 96.38 103 ARG A N 1
ATOM 785 C CA . ARG A 1 103 ? -13.120 -9.185 14.690 1.00 96.38 103 ARG A CA 1
ATOM 786 C C . ARG A 1 103 ? -12.962 -8.781 16.155 1.00 96.38 103 ARG A C 1
ATOM 788 O O . ARG A 1 103 ? -11.838 -8.803 16.663 1.00 96.38 103 ARG A O 1
ATOM 795 N N . TYR A 1 104 ? -14.044 -8.363 16.805 1.00 97.50 104 TYR A N 1
ATOM 796 C CA . TYR A 1 104 ? -13.990 -7.809 18.147 1.00 97.50 104 TYR A CA 1
ATOM 797 C C . TYR A 1 104 ? -13.513 -8.857 19.159 1.00 97.50 104 TYR A C 1
ATOM 799 O O . TYR A 1 104 ? -13.913 -10.014 19.114 1.00 97.50 104 TYR A O 1
ATOM 807 N N . ASP A 1 105 ? -12.639 -8.445 20.072 1.00 96.19 105 ASP A N 1
ATOM 808 C CA . ASP A 1 105 ? -12.140 -9.279 21.164 1.00 96.19 105 ASP A CA 1
ATOM 809 C C . ASP A 1 105 ? -12.335 -8.496 22.473 1.00 96.19 105 ASP A C 1
ATOM 811 O O . ASP A 1 105 ? -11.579 -7.543 22.720 1.00 96.19 105 ASP A O 1
ATOM 815 N N . PRO A 1 106 ? -13.333 -8.861 23.304 1.00 96.88 106 PRO A N 1
ATOM 816 C CA . PRO A 1 106 ? -13.655 -8.120 24.521 1.00 96.88 106 PRO A CA 1
ATOM 817 C C . PRO A 1 106 ? -12.515 -8.120 25.545 1.00 96.88 106 PRO A C 1
ATOM 819 O O . PRO A 1 106 ? -12.451 -7.228 26.385 1.00 96.88 106 PRO A O 1
ATOM 822 N N . SER A 1 107 ? -11.561 -9.055 25.452 1.00 96.19 107 SER A N 1
ATOM 823 C CA . SER A 1 107 ? -10.405 -9.100 26.355 1.00 96.19 107 SER A CA 1
ATOM 824 C C . SER A 1 107 ? -9.361 -8.007 26.084 1.00 96.19 107 SER A C 1
ATOM 826 O O . SER A 1 107 ? -8.488 -7.763 26.919 1.00 96.19 107 SER A O 1
ATOM 828 N N . ARG A 1 108 ? -9.407 -7.354 24.912 1.00 94.19 108 ARG A N 1
ATOM 829 C CA . ARG A 1 108 ? -8.366 -6.408 24.468 1.00 94.19 108 ARG A CA 1
ATOM 830 C C . ARG A 1 108 ? -8.758 -4.946 24.584 1.00 94.19 108 ARG A C 1
ATOM 832 O O . ARG A 1 108 ? -7.891 -4.121 24.867 1.00 94.19 108 ARG A O 1
ATOM 839 N N . ALA A 1 109 ? -10.005 -4.614 24.271 1.00 95.88 109 ALA A N 1
ATOM 840 C CA . ALA A 1 109 ? -10.485 -3.239 24.233 1.00 95.88 109 ALA A CA 1
ATOM 841 C C . ALA A 1 109 ? -12.015 -3.184 24.324 1.00 95.88 109 ALA A C 1
ATOM 843 O O . ALA A 1 109 ? -12.704 -4.152 24.007 1.00 95.88 109 ALA A O 1
ATOM 844 N N . GLY A 1 110 ? -12.551 -2.018 24.693 1.00 97.06 110 GLY A N 1
ATOM 845 C CA . GLY A 1 110 ? -13.981 -1.736 24.560 1.00 97.06 110 GLY A CA 1
ATOM 846 C C . GLY A 1 110 ? -14.431 -1.716 23.095 1.00 97.06 110 GLY A C 1
ATOM 847 O O . GLY A 1 110 ? -13.633 -1.435 22.193 1.00 97.06 110 GLY A O 1
ATOM 848 N N . VAL A 1 111 ? -15.713 -2.007 22.859 1.00 96.44 111 VAL A N 1
ATOM 849 C CA . VAL A 1 111 ? -16.297 -2.102 21.510 1.00 96.44 111 VAL A CA 1
ATOM 850 C C . VAL A 1 111 ? -16.118 -0.811 20.713 1.00 96.44 111 VAL A C 1
ATOM 852 O O . VAL A 1 111 ? -15.619 -0.855 19.594 1.00 96.44 111 VAL A O 1
ATOM 855 N N . THR A 1 112 ? -16.392 0.349 21.311 1.00 95.38 112 THR A N 1
ATOM 856 C CA . THR A 1 112 ? -16.248 1.665 20.666 1.00 95.38 112 THR A CA 1
ATOM 857 C C . THR A 1 112 ? -14.825 1.909 20.168 1.00 95.38 112 THR A C 1
ATOM 859 O O . THR A 1 112 ? -14.629 2.327 19.029 1.00 95.38 112 THR A O 1
ATOM 862 N N . THR A 1 113 ? -13.818 1.564 20.972 1.00 96.12 113 THR A N 1
ATOM 863 C CA . THR A 1 113 ? -12.405 1.641 20.582 1.00 96.12 113 THR A CA 1
ATOM 864 C C . THR A 1 113 ? -12.099 0.726 19.397 1.00 96.12 113 THR A C 1
ATOM 866 O O . THR A 1 113 ? -11.392 1.132 18.475 1.00 96.12 113 THR A O 1
ATOM 869 N N . ALA A 1 114 ? -12.628 -0.500 19.385 1.00 96.56 114 ALA A N 1
ATOM 870 C CA . ALA A 1 114 ? -12.427 -1.423 18.270 1.00 96.56 114 ALA A CA 1
ATOM 871 C C . ALA A 1 114 ? -13.055 -0.899 16.965 1.00 96.56 114 ALA A C 1
ATOM 873 O O . ALA A 1 114 ? -12.399 -0.937 15.920 1.00 96.56 114 ALA A O 1
ATOM 874 N N . LEU A 1 115 ? -14.270 -0.342 17.032 1.00 96.69 115 LEU A N 1
ATOM 875 C CA . LEU A 1 115 ? -14.931 0.287 15.884 1.00 96.69 115 LEU A CA 1
ATOM 876 C C . LEU A 1 115 ? -14.147 1.498 15.384 1.00 96.69 115 LEU A C 1
ATOM 878 O O . LEU A 1 115 ? -13.870 1.576 14.191 1.00 96.69 115 LEU A O 1
ATOM 882 N N . ALA A 1 116 ? -13.682 2.371 16.283 1.00 96.19 116 ALA A N 1
ATOM 883 C CA . ALA A 1 116 ? -12.880 3.546 15.939 1.00 96.19 116 ALA A CA 1
ATOM 884 C C . ALA A 1 116 ? -11.661 3.199 15.079 1.00 96.19 116 ALA A C 1
ATOM 886 O O . ALA A 1 116 ? -11.361 3.871 14.090 1.00 96.19 116 ALA A O 1
ATOM 887 N N . TRP A 1 117 ? -10.934 2.151 15.467 1.00 97.31 117 TRP A N 1
ATOM 888 C CA . TRP A 1 117 ? -9.749 1.699 14.745 1.00 97.31 117 TRP A CA 1
ATOM 889 C C . TRP A 1 117 ? -10.090 1.015 13.422 1.00 97.31 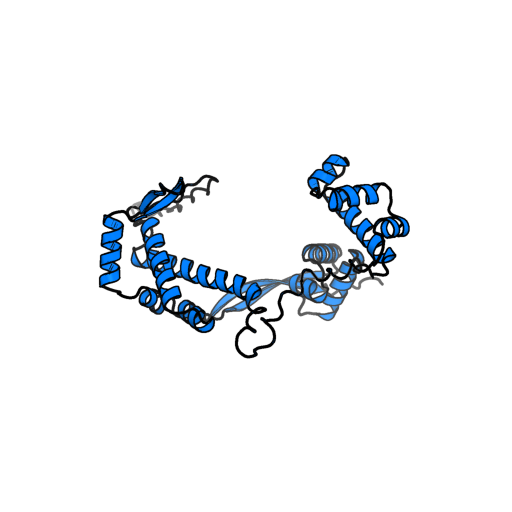117 TRP A C 1
ATOM 891 O O . TRP A 1 117 ? -9.336 1.156 12.458 1.00 97.31 117 TRP A O 1
ATOM 901 N N . SER A 1 118 ? -11.210 0.298 13.361 1.00 97.06 118 SER A N 1
ATOM 902 C CA . SER A 1 118 ? -11.661 -0.372 12.142 1.00 97.06 118 SER A CA 1
ATOM 903 C C . SER A 1 118 ? -12.190 0.620 11.096 1.00 97.06 118 SER A C 1
ATOM 905 O O . SER A 1 118 ? -11.795 0.537 9.931 1.00 97.06 118 SER A O 1
ATOM 907 N N . ILE A 1 119 ? -12.971 1.622 11.518 1.00 97.06 119 ILE A N 1
ATOM 908 C CA . ILE A 1 119 ? -13.388 2.779 10.702 1.00 97.06 119 ILE A CA 1
ATOM 909 C C . ILE A 1 119 ? -12.159 3.505 10.150 1.00 97.06 119 ILE A C 1
ATOM 911 O O . ILE A 1 119 ? -12.031 3.718 8.949 1.00 97.06 119 ILE A O 1
ATOM 915 N N . ARG A 1 120 ? -11.177 3.817 11.006 1.00 97.62 120 ARG A N 1
ATOM 916 C CA . ARG A 1 120 ? -9.931 4.450 10.553 1.00 97.62 120 ARG A CA 1
ATOM 917 C C . ARG A 1 120 ? -9.225 3.634 9.469 1.00 97.62 120 ARG A C 1
ATOM 919 O O . ARG A 1 120 ? -8.666 4.209 8.540 1.00 97.62 120 ARG A O 1
ATOM 926 N N . GLY A 1 121 ? -9.172 2.312 9.632 1.00 96.50 121 GLY A N 1
ATOM 927 C CA . GLY A 1 121 ? -8.510 1.417 8.686 1.00 96.50 121 GLY A CA 1
ATOM 928 C C . GLY A 1 121 ? -9.179 1.421 7.313 1.00 96.50 121 GLY A C 1
ATOM 929 O O . GLY A 1 121 ? -8.493 1.616 6.315 1.00 96.50 121 GLY A O 1
ATOM 930 N N . THR A 1 122 ? -10.501 1.263 7.289 1.00 97.31 122 THR A N 1
ATOM 931 C CA . THR A 1 122 ? -11.323 1.226 6.066 1.00 97.31 122 THR A CA 1
ATOM 932 C C . THR A 1 122 ? -11.305 2.553 5.316 1.00 97.31 122 THR A C 1
ATOM 934 O O . THR A 1 122 ? -10.978 2.571 4.134 1.00 97.31 122 THR A O 1
ATOM 937 N N . VAL A 1 123 ? -11.500 3.678 6.005 1.00 97.62 123 VAL A N 1
ATOM 938 C CA . VAL A 1 123 ? -11.425 5.015 5.388 1.00 97.62 123 VAL A CA 1
ATOM 939 C C . VAL A 1 123 ? -10.010 5.329 4.875 1.00 97.62 123 VAL A C 1
ATOM 941 O O . VAL A 1 123 ? -9.832 5.912 3.808 1.00 97.62 123 VAL A O 1
ATOM 944 N N . ALA A 1 124 ? -8.960 4.903 5.586 1.00 96.88 124 ALA A N 1
ATOM 945 C CA . ALA A 1 124 ? -7.596 5.048 5.076 1.00 96.88 124 ALA A CA 1
ATOM 946 C C . ALA A 1 124 ? -7.333 4.178 3.833 1.00 96.88 124 ALA A C 1
ATOM 948 O O . ALA A 1 124 ? -6.519 4.559 2.991 1.00 96.88 124 ALA A O 1
ATOM 949 N N . ASP A 1 125 ? -7.973 3.013 3.721 1.00 95.38 125 ASP A N 1
ATOM 950 C CA . ASP A 1 125 ? -7.895 2.175 2.526 1.00 95.38 125 ASP A CA 1
ATOM 951 C C . ASP A 1 125 ? -8.653 2.801 1.350 1.00 95.38 125 ASP A C 1
ATOM 953 O O . ASP A 1 125 ? -8.097 2.818 0.252 1.00 95.38 125 ASP A O 1
ATOM 957 N N . LEU A 1 126 ? -9.821 3.412 1.587 1.00 95.31 126 LEU A N 1
ATOM 958 C CA . LEU A 1 126 ? -10.555 4.210 0.597 1.00 95.31 126 LEU A CA 1
ATOM 959 C C . LEU A 1 126 ? -9.656 5.292 -0.027 1.00 95.31 126 LEU A C 1
ATOM 961 O O . LEU A 1 126 ? -9.430 5.293 -1.238 1.00 95.31 126 LEU A O 1
ATOM 965 N N . LEU A 1 127 ? -9.019 6.128 0.801 1.00 94.81 127 LEU A N 1
ATOM 966 C CA . LEU A 1 127 ? -8.088 7.162 0.324 1.00 94.81 127 LEU A CA 1
ATOM 967 C C . LEU A 1 127 ? -6.884 6.585 -0.435 1.00 94.81 127 LEU A C 1
ATOM 969 O O . LEU A 1 127 ? -6.411 7.167 -1.407 1.00 94.81 127 LEU A O 1
ATOM 973 N N . ARG A 1 128 ? -6.357 5.423 -0.027 1.00 92.94 128 ARG A N 1
ATOM 974 C CA . ARG A 1 128 ? -5.250 4.762 -0.750 1.00 92.94 128 ARG A CA 1
ATOM 975 C C . ARG A 1 128 ? -5.676 4.215 -2.102 1.00 92.94 128 ARG A C 1
ATOM 977 O O . ARG A 1 128 ? -4.843 4.113 -3.000 1.00 92.94 128 ARG A O 1
ATOM 984 N N . VAL A 1 129 ? -6.910 3.740 -2.213 1.00 89.38 129 VAL A N 1
ATOM 985 C CA . VAL A 1 129 ? -7.475 3.248 -3.468 1.00 89.38 129 VAL A CA 1
ATOM 986 C C . VAL A 1 129 ? -7.670 4.430 -4.417 1.00 89.38 129 VAL A C 1
ATOM 988 O O . VAL A 1 129 ? -7.113 4.398 -5.513 1.00 89.38 129 VAL A O 1
ATOM 991 N N . ARG A 1 130 ? -8.283 5.526 -3.959 1.00 87.50 130 ARG A N 1
ATOM 992 C CA . ARG A 1 130 ? -8.404 6.767 -4.741 1.00 87.50 130 ARG A CA 1
ATOM 993 C C . ARG A 1 130 ? -7.058 7.365 -5.135 1.00 87.50 130 ARG A C 1
ATOM 995 O O . ARG A 1 130 ? -6.843 7.626 -6.306 1.00 87.50 130 ARG A O 1
ATOM 1002 N N . ALA A 1 131 ? -6.079 7.452 -4.234 1.00 87.56 131 ALA A N 1
ATOM 1003 C CA . ALA A 1 131 ? -4.736 7.946 -4.571 1.00 87.56 131 ALA A CA 1
ATOM 1004 C C . ALA A 1 131 ? -3.949 7.043 -5.552 1.00 87.56 131 ALA A C 1
ATOM 1006 O O . ALA A 1 131 ? -2.903 7.443 -6.085 1.00 87.56 131 ALA A O 1
ATOM 1007 N N . ARG A 1 132 ? -4.392 5.794 -5.754 1.00 82.38 132 ARG A N 1
ATOM 1008 C CA . ARG A 1 132 ? -3.889 4.923 -6.825 1.00 82.38 132 ARG A CA 1
ATOM 1009 C C . ARG A 1 132 ? -4.608 5.226 -8.137 1.00 82.38 132 ARG A C 1
ATOM 1011 O O . ARG A 1 132 ? -3.926 5.529 -9.108 1.00 82.38 132 ARG A O 1
ATOM 1018 N N . PHE A 1 133 ? -5.940 5.256 -8.130 1.00 68.56 133 PHE A N 1
ATOM 1019 C CA . PHE A 1 133 ? -6.745 5.518 -9.327 1.00 68.56 133 PHE A CA 1
ATOM 1020 C C . PHE A 1 133 ? -6.635 6.952 -9.854 1.00 68.56 133 PHE A C 1
ATOM 1022 O O . PHE A 1 133 ? -6.595 7.154 -11.061 1.00 68.56 133 PHE A O 1
ATOM 1029 N N . GLY A 1 134 ? -6.465 7.949 -8.987 1.00 56.91 134 GLY A N 1
ATOM 1030 C CA . GLY A 1 134 ? -6.235 9.340 -9.371 1.00 56.91 134 GLY A CA 1
ATOM 1031 C C . GLY A 1 134 ? -4.964 9.539 -10.201 1.00 56.91 134 GLY A C 1
ATOM 1032 O O . GLY A 1 134 ? -4.874 10.511 -10.932 1.00 56.91 134 GLY A O 1
ATOM 1033 N N . ARG A 1 135 ? -3.996 8.611 -10.181 1.00 52.69 135 ARG A N 1
ATOM 1034 C CA . ARG A 1 135 ? -2.857 8.650 -11.119 1.00 52.69 135 ARG A CA 1
ATOM 1035 C C . ARG A 1 135 ? -3.176 8.089 -12.500 1.00 52.69 135 ARG A C 1
ATOM 1037 O O . ARG A 1 135 ? -2.534 8.491 -13.461 1.00 52.69 135 ARG A O 1
ATOM 1044 N N . GLU A 1 136 ? -4.127 7.172 -12.589 1.00 49.66 136 GLU A N 1
ATOM 1045 C CA . GLU A 1 136 ? -4.526 6.544 -13.849 1.00 49.66 136 GLU A CA 1
ATOM 1046 C C . GLU A 1 136 ? -5.604 7.379 -14.559 1.00 49.66 136 GLU A C 1
ATOM 1048 O O . GLU A 1 136 ? -5.566 7.504 -15.778 1.00 49.66 136 GLU A O 1
ATOM 1053 N N . PHE A 1 137 ? -6.487 8.046 -13.803 1.00 44.00 137 PHE A N 1
ATOM 1054 C CA . PHE A 1 137 ? -7.621 8.805 -14.343 1.00 44.00 137 PHE A CA 1
ATOM 1055 C C . PHE A 1 137 ? -7.485 10.335 -14.308 1.00 44.00 137 PHE A C 1
ATOM 1057 O O . PHE A 1 137 ? -8.200 10.989 -15.065 1.00 44.00 137 PHE A O 1
ATOM 1064 N N . ALA A 1 138 ? -6.568 10.948 -13.541 1.00 45.75 138 ALA A N 1
ATOM 1065 C CA . ALA A 1 138 ? -6.348 12.405 -13.643 1.00 45.75 138 ALA A CA 1
ATOM 1066 C C . ALA A 1 138 ? -5.791 12.840 -15.014 1.00 45.75 138 ALA A C 1
ATOM 1068 O O . ALA A 1 138 ? -5.837 14.019 -15.343 1.00 45.75 138 ALA A O 1
ATOM 1069 N N . ASN A 1 139 ? -5.344 11.894 -15.846 1.00 45.88 139 ASN A N 1
ATOM 1070 C CA . ASN A 1 139 ? -5.038 12.135 -17.258 1.00 45.88 139 ASN A CA 1
ATOM 1071 C C . ASN A 1 139 ? -6.260 11.992 -18.192 1.00 45.88 139 ASN A C 1
ATOM 1073 O O . ASN A 1 139 ? -6.099 12.093 -19.403 1.00 45.88 139 ASN A O 1
ATOM 1077 N N . SER A 1 140 ? -7.465 11.732 -17.668 1.00 46.19 140 SER A N 1
ATOM 1078 C CA . SER A 1 140 ? -8.660 11.417 -18.475 1.00 46.19 140 SER A CA 1
ATOM 1079 C C . SER A 1 140 ? -9.840 12.382 -18.307 1.00 46.19 140 SER A C 1
ATOM 1081 O O . SER A 1 140 ? -10.812 12.274 -19.046 1.00 46.19 140 SER A O 1
ATOM 1083 N N . HIS A 1 141 ? -9.781 13.348 -17.386 1.00 43.81 141 HIS A N 1
ATOM 1084 C CA . HIS A 1 141 ? -10.859 14.331 -17.198 1.00 43.81 141 HIS A CA 1
ATOM 1085 C C . HIS A 1 141 ? -10.664 15.573 -18.078 1.00 43.81 141 HIS A C 1
ATOM 1087 O O . HIS A 1 141 ? -10.436 16.674 -17.592 1.00 43.81 141 HIS A O 1
ATOM 1093 N N . ASN A 1 142 ? -10.774 15.358 -19.389 1.00 48.59 142 ASN A N 1
ATOM 1094 C CA . ASN A 1 142 ? -11.007 16.390 -20.404 1.00 48.59 142 ASN A CA 1
ATOM 1095 C C . ASN A 1 142 ? -12.337 16.091 -21.130 1.00 48.59 142 ASN A C 1
ATOM 1097 O O . ASN A 1 142 ? -12.406 16.130 -22.355 1.00 48.59 142 ASN A O 1
ATOM 1101 N N . TRP A 1 143 ? -13.366 15.684 -20.377 1.00 51.72 143 TRP A N 1
ATOM 1102 C CA . TRP A 1 143 ? -14.560 15.042 -20.940 1.00 51.72 143 TRP A CA 1
ATOM 1103 C C . TRP A 1 143 ? -15.867 15.820 -20.794 1.00 51.72 143 TRP A C 1
ATOM 1105 O O . TRP A 1 143 ? -16.908 15.229 -20.996 1.00 51.72 143 TRP A O 1
ATOM 1115 N N . ASP A 1 144 ? -15.849 17.127 -20.527 1.00 49.47 144 ASP A N 1
ATOM 1116 C CA . ASP A 1 144 ? -17.064 17.935 -20.694 1.00 49.47 144 ASP A CA 1
ATOM 1117 C C . ASP A 1 144 ? -16.722 19.345 -21.184 1.00 49.47 144 ASP A C 1
ATOM 1119 O O . ASP A 1 144 ? -16.149 20.151 -20.450 1.00 49.47 144 ASP A O 1
ATOM 1123 N N . GLY A 1 145 ? -17.076 19.636 -22.441 1.00 44.00 145 GLY A N 1
ATOM 1124 C CA . GLY A 1 145 ? -17.103 21.001 -22.979 1.00 44.00 145 GLY A CA 1
ATOM 1125 C C . GLY A 1 145 ? -16.390 21.221 -24.314 1.00 44.00 145 GLY A C 1
ATOM 1126 O O . GLY A 1 145 ? -15.570 22.129 -24.423 1.00 44.00 145 GLY A O 1
ATOM 1127 N N . GLY A 1 146 ? -16.700 20.426 -25.339 1.00 38.38 146 GLY A N 1
ATOM 1128 C CA . GLY A 1 146 ? -16.317 20.733 -26.717 1.00 38.38 146 GLY A CA 1
ATOM 1129 C C . GLY A 1 146 ? -16.701 19.618 -27.681 1.00 38.38 146 GLY A C 1
ATOM 1130 O O . GLY A 1 146 ? -15.979 18.627 -27.788 1.00 38.38 146 GLY A O 1
ATOM 1131 N N . ASP A 1 147 ? -17.819 19.804 -28.383 1.00 51.16 147 ASP A N 1
ATOM 1132 C CA . ASP A 1 147 ? -18.437 18.928 -29.394 1.00 51.16 147 ASP A CA 1
ATOM 1133 C C . ASP A 1 147 ? -17.555 18.642 -30.633 1.00 51.16 147 ASP A C 1
ATOM 1135 O O . ASP A 1 147 ? -17.964 18.839 -31.775 1.00 51.16 147 ASP A O 1
ATOM 1139 N N . GLY A 1 148 ? -16.319 18.174 -30.452 1.00 44.94 148 GLY A N 1
ATOM 1140 C CA . GLY A 1 148 ? -15.405 17.922 -31.570 1.00 44.94 148 GLY A CA 1
ATOM 1141 C C . GLY A 1 148 ? -14.395 16.793 -31.393 1.00 44.94 148 GLY A C 1
ATOM 1142 O O . GLY A 1 148 ? -13.698 16.478 -32.352 1.00 44.94 148 GLY A O 1
ATOM 1143 N N . VAL A 1 149 ? -14.280 16.171 -30.213 1.00 52.19 149 VAL A N 1
ATOM 1144 C CA . VAL A 1 149 ? -13.183 15.207 -29.967 1.00 52.19 149 VAL A CA 1
ATOM 1145 C C . VAL A 1 149 ? -13.662 13.764 -29.778 1.00 52.19 149 VAL A C 1
ATOM 1147 O O . VAL A 1 149 ? -12.919 12.843 -30.103 1.00 52.19 149 VAL A O 1
ATOM 1150 N N . ILE A 1 150 ? -14.905 13.542 -29.337 1.00 50.75 150 ILE A N 1
ATOM 1151 C CA . ILE A 1 150 ? -15.430 12.187 -29.061 1.00 50.75 150 ILE A CA 1
ATOM 1152 C C . ILE A 1 150 ? -16.245 11.615 -30.231 1.00 50.75 150 ILE A C 1
ATOM 1154 O O . ILE A 1 150 ? -16.272 10.404 -30.414 1.00 50.75 150 ILE A O 1
ATOM 1158 N N . ASN A 1 151 ? -16.792 12.470 -31.101 1.00 45.12 151 ASN A N 1
ATOM 1159 C CA . ASN A 1 151 ? -17.267 12.063 -32.431 1.00 45.12 151 ASN A CA 1
ATOM 1160 C C . ASN A 1 151 ? -16.137 12.053 -33.471 1.00 45.12 151 ASN A C 1
ATOM 1162 O O . ASN A 1 151 ? -16.383 12.142 -34.671 1.00 45.12 151 ASN A O 1
ATOM 1166 N N . ARG A 1 152 ? -14.881 11.909 -33.036 1.00 47.25 152 ARG A N 1
ATOM 1167 C CA . ARG A 1 152 ? -13.934 11.176 -33.862 1.00 47.25 152 ARG A CA 1
ATOM 1168 C C . ARG A 1 152 ? -14.285 9.720 -33.604 1.00 47.25 152 ARG A C 1
ATOM 1170 O O . ARG A 1 152 ? -13.846 9.155 -32.603 1.00 47.25 152 ARG A O 1
ATOM 1177 N N . GLU A 1 153 ? -15.111 9.136 -34.477 1.00 42.59 153 GLU A N 1
ATOM 1178 C CA . GLU A 1 153 ? -15.090 7.684 -34.679 1.00 42.59 153 GLU A CA 1
ATOM 1179 C C . GLU A 1 153 ? -13.633 7.234 -34.510 1.00 42.59 153 GLU A C 1
ATOM 1181 O O . GLU A 1 153 ? -12.752 7.936 -35.027 1.00 42.59 153 GLU A O 1
ATOM 1186 N N . PRO A 1 154 ? -13.320 6.167 -33.753 1.00 48.19 154 PRO A N 1
ATOM 1187 C CA . PRO A 1 154 ? -11.962 5.653 -33.749 1.00 48.19 154 PRO A CA 1
ATOM 1188 C C . PRO A 1 154 ? -11.646 5.348 -35.207 1.00 48.19 154 PRO A C 1
ATOM 1190 O O . PRO A 1 154 ? -12.150 4.355 -35.728 1.00 48.19 154 PRO A O 1
ATOM 1193 N N . ALA A 1 155 ? -10.915 6.257 -35.865 1.00 46.78 155 ALA A N 1
ATOM 1194 C CA . ALA A 1 155 ? -10.623 6.192 -37.281 1.00 46.78 155 ALA A CA 1
ATOM 1195 C C . ALA A 1 155 ? -10.094 4.787 -37.505 1.00 46.78 155 ALA A C 1
ATOM 1197 O O . ALA A 1 155 ? -9.129 4.354 -36.868 1.00 46.78 155 ALA A O 1
ATOM 1198 N N . ALA A 1 156 ? -10.911 4.035 -38.225 1.00 45.53 156 ALA A N 1
ATOM 1199 C CA . ALA A 1 156 ? -10.987 2.596 -38.233 1.00 45.53 156 ALA A CA 1
ATOM 1200 C C . ALA A 1 156 ? -9.624 1.920 -38.186 1.00 45.53 156 ALA A C 1
ATOM 1202 O O . ALA A 1 156 ? -9.090 1.707 -39.259 1.00 45.53 156 ALA A O 1
ATOM 1203 N N . ARG A 1 157 ? -9.062 1.553 -37.015 1.00 47.69 157 ARG A N 1
ATOM 1204 C CA . ARG A 1 157 ? -7.740 0.885 -36.954 1.00 47.69 157 ARG A CA 1
ATOM 1205 C C . ARG A 1 157 ? -6.809 1.426 -38.052 1.00 47.69 157 ARG A C 1
ATOM 1207 O O . ARG A 1 157 ? -6.264 0.641 -38.829 1.00 47.69 157 ARG A O 1
ATOM 1214 N N . GLU A 1 158 ? -6.764 2.749 -38.216 1.00 48.94 158 GLU A N 1
ATOM 1215 C CA . GLU A 1 158 ? -5.926 3.379 -39.225 1.00 48.94 158 GLU A CA 1
ATOM 1216 C C . GLU A 1 158 ? -4.515 3.116 -38.741 1.00 48.94 158 GLU A C 1
ATOM 1218 O O . GLU A 1 158 ? -4.044 3.806 -37.844 1.00 48.94 158 GLU A O 1
ATOM 1223 N N . SER A 1 159 ? -3.975 1.988 -39.217 1.00 51.66 159 SER A N 1
ATOM 1224 C CA . SER A 1 159 ? -2.628 1.464 -39.061 1.00 51.66 159 SER A CA 1
ATOM 1225 C C . SER A 1 159 ? -1.884 2.148 -37.925 1.00 51.66 159 SER A C 1
ATOM 1227 O O . SER A 1 159 ? -1.416 3.274 -38.124 1.00 51.66 159 SER A O 1
ATOM 1229 N N . GLU A 1 160 ? -1.723 1.471 -36.771 1.00 50.28 160 GLU A N 1
ATOM 1230 C CA . GLU A 1 160 ? -0.574 1.774 -35.903 1.00 50.28 160 GLU A CA 1
ATOM 1231 C C . GLU A 1 160 ? 0.581 2.081 -36.855 1.00 50.28 160 GLU A C 1
ATOM 1233 O O . GLU A 1 160 ? 0.817 1.224 -37.716 1.00 50.28 160 GLU A O 1
ATOM 1238 N N . PRO A 1 161 ? 1.146 3.308 -36.842 1.00 53.12 161 PRO A N 1
ATOM 1239 C CA . PRO A 1 161 ? 2.080 3.740 -37.872 1.00 53.12 161 PRO A CA 1
ATOM 1240 C C . PRO A 1 161 ? 3.072 2.608 -38.018 1.00 53.12 161 PRO A C 1
ATOM 1242 O O . PRO A 1 161 ? 3.701 2.292 -37.004 1.00 53.12 161 PRO A O 1
ATOM 1245 N N . GLU A 1 162 ? 3.055 1.937 -39.190 1.00 52.19 162 GLU A N 1
ATOM 1246 C CA . GLU A 1 162 ? 3.716 0.643 -39.417 1.00 52.19 162 GLU A CA 1
ATOM 1247 C C . GLU A 1 162 ? 5.021 0.706 -38.643 1.00 52.19 162 GLU A C 1
ATOM 1249 O O . GLU A 1 162 ? 5.776 1.636 -38.954 1.00 52.19 162 GLU A O 1
ATOM 1254 N N . PRO A 1 163 ? 5.182 -0.099 -37.561 1.00 54.91 163 PRO A N 1
ATOM 1255 C CA . PRO A 1 163 ? 6.103 0.183 -36.468 1.00 54.91 163 PRO A CA 1
ATOM 1256 C C . PRO A 1 163 ? 7.372 0.669 -37.103 1.00 54.91 163 PRO A C 1
ATOM 1258 O O . PRO A 1 163 ? 7.986 -0.094 -37.854 1.00 54.91 163 PRO A O 1
ATOM 1261 N N . ASP A 1 164 ? 7.621 1.972 -36.922 1.00 53.91 164 ASP A N 1
ATOM 1262 C CA . ASP A 1 164 ? 8.645 2.700 -37.655 1.00 53.91 164 ASP A CA 1
ATOM 1263 C C . ASP A 1 164 ? 9.841 1.764 -37.770 1.00 53.91 164 ASP A C 1
ATOM 1265 O O . ASP A 1 164 ? 10.248 1.217 -36.736 1.00 53.91 164 ASP A O 1
ATOM 1269 N N . ARG A 1 165 ? 10.297 1.486 -39.004 1.00 54.56 165 ARG A N 1
ATOM 1270 C CA . ARG A 1 165 ? 11.314 0.483 -39.395 1.00 54.56 165 ARG A CA 1
ATOM 1271 C C . ARG A 1 165 ? 12.699 0.787 -38.793 1.00 54.56 165 ARG A C 1
ATOM 1273 O O . ARG A 1 165 ? 13.740 0.583 -39.414 1.00 54.56 165 ARG A O 1
ATOM 1280 N N . ARG A 1 166 ? 12.719 1.325 -37.578 1.00 58.84 166 ARG A N 1
ATOM 1281 C CA . ARG A 1 166 ? 13.809 1.640 -36.673 1.00 58.84 166 ARG A CA 1
ATOM 1282 C C . ARG A 1 166 ? 14.429 0.333 -36.210 1.00 58.84 166 ARG A C 1
ATOM 1284 O O . ARG A 1 166 ? 14.225 -0.133 -35.096 1.00 58.84 166 ARG A O 1
ATOM 1291 N N . ALA A 1 167 ? 15.239 -0.179 -37.125 1.00 63.22 167 ALA A N 1
ATOM 1292 C CA . ALA A 1 167 ? 16.220 -1.230 -36.975 1.00 63.22 167 ALA A CA 1
ATOM 1293 C C . ALA A 1 167 ? 15.648 -2.644 -36.808 1.00 63.22 167 ALA A C 1
ATOM 1295 O O . ALA A 1 167 ? 15.099 -3.017 -35.775 1.00 63.22 167 ALA A O 1
ATOM 1296 N N . ASP A 1 168 ? 15.875 -3.457 -37.841 1.00 79.12 168 ASP A N 1
ATOM 1297 C CA . ASP A 1 168 ? 15.767 -4.908 -37.761 1.00 79.12 168 ASP A CA 1
ATOM 1298 C C . ASP A 1 168 ? 16.539 -5.406 -36.515 1.00 79.12 168 ASP A C 1
ATOM 1300 O O . ASP A 1 168 ? 17.754 -5.179 -36.408 1.00 79.12 168 ASP A O 1
ATOM 1304 N N . PRO A 1 169 ? 15.870 -6.049 -35.540 1.00 75.31 169 PRO A N 1
ATOM 1305 C CA . PRO A 1 169 ? 16.519 -6.526 -34.325 1.00 75.31 169 PRO A CA 1
ATOM 1306 C C . PRO A 1 169 ? 17.655 -7.512 -34.626 1.00 75.31 169 PRO A C 1
ATOM 1308 O O . PRO A 1 169 ? 18.643 -7.535 -33.887 1.00 75.31 169 PRO A O 1
ATOM 1311 N N . ALA A 1 170 ? 17.583 -8.267 -35.729 1.00 77.31 170 ALA A N 1
ATOM 1312 C CA . ALA A 1 170 ? 18.683 -9.121 -36.168 1.00 77.31 170 ALA A CA 1
ATOM 1313 C C . ALA A 1 170 ? 19.905 -8.292 -36.596 1.00 77.31 170 ALA A C 1
ATOM 1315 O O . ALA A 1 170 ? 21.031 -8.606 -36.195 1.00 77.31 170 ALA A O 1
ATOM 1316 N N . ALA A 1 171 ? 19.693 -7.191 -37.323 1.00 80.81 171 ALA A N 1
ATOM 1317 C CA . ALA A 1 171 ? 20.756 -6.265 -37.709 1.00 80.81 171 ALA A CA 1
ATOM 1318 C C . ALA A 1 171 ? 21.404 -5.585 -36.488 1.00 80.81 171 ALA A C 1
ATOM 1320 O O . ALA A 1 171 ? 22.631 -5.484 -36.423 1.00 80.81 171 ALA A O 1
ATOM 1321 N N . LEU A 1 172 ? 20.621 -5.196 -35.473 1.00 79.38 172 LEU A N 1
ATOM 1322 C CA . LEU A 1 172 ? 21.160 -4.647 -34.219 1.00 79.38 172 LEU A CA 1
ATOM 1323 C C . LEU A 1 172 ? 21.987 -5.669 -33.436 1.00 79.38 172 LEU A C 1
ATOM 1325 O O . LEU A 1 172 ? 23.054 -5.336 -32.917 1.00 79.38 172 LEU A O 1
ATOM 1329 N N . ILE A 1 173 ? 21.520 -6.916 -33.350 1.00 78.50 173 ILE A N 1
ATOM 1330 C CA . ILE A 1 173 ? 22.251 -7.994 -32.672 1.00 78.50 173 ILE A CA 1
ATOM 1331 C C . ILE A 1 173 ? 23.570 -8.286 -33.393 1.00 78.50 173 ILE A C 1
ATOM 1333 O O . ILE A 1 173 ? 24.594 -8.480 -32.730 1.00 78.50 173 ILE A O 1
ATOM 1337 N N . ALA A 1 174 ? 23.564 -8.285 -34.728 1.00 80.94 174 ALA A N 1
ATOM 1338 C CA . ALA A 1 174 ? 24.768 -8.449 -35.535 1.00 80.94 174 ALA A CA 1
ATOM 1339 C C . ALA A 1 174 ? 25.755 -7.286 -35.324 1.00 80.94 174 ALA A C 1
ATOM 1341 O O . ALA A 1 174 ? 26.942 -7.522 -35.094 1.00 80.94 174 ALA A O 1
ATOM 1342 N N . ALA A 1 175 ? 25.263 -6.045 -35.308 1.00 76.38 175 ALA A N 1
ATOM 1343 C CA . ALA A 1 175 ? 26.076 -4.846 -35.107 1.00 76.38 175 ALA A CA 1
ATOM 1344 C C . ALA A 1 175 ? 26.651 -4.719 -33.681 1.00 76.38 175 ALA A C 1
ATOM 1346 O O . ALA A 1 175 ? 27.717 -4.138 -33.487 1.00 76.38 175 ALA A O 1
ATOM 1347 N N . ALA A 1 176 ? 25.985 -5.278 -32.667 1.00 84.88 176 ALA A N 1
ATOM 1348 C CA . ALA A 1 176 ? 26.366 -5.123 -31.261 1.00 84.88 176 ALA A CA 1
ATOM 1349 C C . ALA A 1 176 ? 27.569 -5.968 -30.803 1.00 84.88 176 ALA A C 1
ATOM 1351 O O . ALA A 1 176 ? 27.965 -5.862 -29.639 1.00 84.88 176 ALA A O 1
ATOM 1352 N N . ALA A 1 177 ? 28.158 -6.805 -31.668 1.00 90.88 177 ALA A N 1
ATOM 1353 C CA . ALA A 1 177 ? 29.309 -7.659 -31.336 1.00 90.88 177 ALA A CA 1
ATOM 1354 C C . ALA A 1 177 ? 29.122 -8.426 -30.002 1.00 90.88 177 ALA A C 1
ATOM 1356 O O . ALA A 1 177 ? 29.991 -8.461 -29.116 1.00 90.88 177 ALA A O 1
ATOM 1357 N N . LEU A 1 178 ? 27.929 -9.005 -29.822 1.00 92.94 178 LEU A N 1
ATOM 1358 C CA . LEU A 1 178 ? 27.602 -9.812 -28.650 1.00 92.94 178 LEU A CA 1
ATOM 1359 C C . LEU A 1 178 ? 28.401 -11.120 -28.666 1.00 92.94 178 LEU A C 1
ATOM 1361 O O . LEU A 1 178 ? 28.498 -11.809 -29.680 1.00 92.94 178 LEU A O 1
ATOM 1365 N N . THR A 1 179 ? 28.933 -11.506 -27.510 1.00 95.44 179 THR A N 1
ATOM 1366 C CA . THR A 1 179 ? 29.532 -12.830 -27.323 1.00 95.44 179 THR A CA 1
ATOM 1367 C C . THR A 1 179 ? 28.465 -13.918 -27.450 1.00 95.44 179 THR A C 1
ATOM 1369 O O . THR A 1 179 ? 27.277 -13.679 -27.222 1.00 95.44 179 THR A O 1
ATOM 1372 N N . ALA A 1 180 ? 28.881 -15.155 -27.741 1.00 94.62 180 ALA A N 1
ATOM 1373 C CA . ALA A 1 180 ? 27.955 -16.287 -27.817 1.00 94.62 180 ALA A CA 1
ATOM 1374 C C . ALA A 1 180 ? 27.098 -16.433 -26.543 1.00 94.62 180 ALA A C 1
ATOM 1376 O O . ALA A 1 180 ? 25.896 -16.657 -26.638 1.00 94.62 180 ALA A O 1
ATOM 1377 N N . ARG A 1 181 ? 27.688 -16.221 -25.358 1.00 96.31 181 ARG A N 1
ATOM 1378 C CA . ARG A 1 181 ? 26.973 -16.296 -24.072 1.00 96.31 181 ARG A CA 1
ATOM 1379 C C . ARG A 1 181 ? 25.973 -15.155 -23.875 1.00 96.31 181 ARG A C 1
ATOM 1381 O O . ARG A 1 181 ? 24.874 -15.403 -23.394 1.00 96.31 181 ARG A O 1
ATOM 1388 N N . GLU A 1 182 ? 26.329 -13.930 -24.255 1.00 97.06 182 GLU A N 1
ATOM 1389 C CA . GLU A 1 182 ? 25.422 -12.772 -24.190 1.00 97.06 182 GLU A CA 1
ATOM 1390 C C . GLU A 1 182 ? 24.203 -12.961 -25.104 1.00 97.06 182 GLU A C 1
ATOM 1392 O O . GLU A 1 182 ? 23.081 -12.724 -24.661 1.00 97.06 182 GLU A O 1
ATOM 1397 N N . ARG A 1 183 ? 24.398 -13.464 -26.335 1.00 95.50 183 ARG A N 1
ATOM 1398 C CA . ARG A 1 183 ? 23.294 -13.762 -27.268 1.00 95.50 183 ARG A CA 1
ATOM 1399 C C . ARG A 1 183 ? 22.296 -14.753 -26.676 1.00 95.50 183 ARG A C 1
ATOM 1401 O O . ARG A 1 183 ? 21.095 -14.504 -26.705 1.00 95.50 183 ARG A O 1
ATOM 1408 N N . VAL A 1 184 ? 22.792 -15.842 -26.082 1.00 96.50 184 VAL A N 1
ATOM 1409 C CA . VAL A 1 184 ? 21.924 -16.853 -25.459 1.00 96.50 184 VAL A CA 1
ATOM 1410 C C . VAL A 1 184 ? 21.165 -16.275 -24.261 1.00 96.50 184 VAL A C 1
ATOM 1412 O O . VAL A 1 184 ? 19.982 -16.564 -24.096 1.00 96.50 184 VAL A O 1
ATOM 1415 N N . VAL A 1 185 ? 21.798 -15.425 -23.442 1.00 97.44 185 VAL A N 1
ATOM 1416 C CA . VAL A 1 185 ? 21.114 -14.754 -22.322 1.00 97.44 185 VAL A CA 1
ATOM 1417 C C . VAL A 1 185 ? 19.987 -13.844 -22.818 1.00 97.44 185 VAL A C 1
ATOM 1419 O O . VAL A 1 185 ? 18.891 -13.913 -22.266 1.00 97.44 185 VAL A O 1
ATOM 1422 N N . ILE A 1 186 ? 20.218 -13.040 -23.862 1.00 96.12 186 ILE A N 1
ATOM 1423 C CA . ILE A 1 186 ? 19.185 -12.166 -24.443 1.00 96.12 186 ILE A CA 1
ATOM 1424 C C . ILE A 1 186 ? 18.008 -12.989 -24.984 1.00 96.12 186 ILE A C 1
ATOM 1426 O O . ILE A 1 186 ? 16.869 -12.708 -24.614 1.00 96.12 186 ILE A O 1
ATOM 1430 N N . ALA A 1 187 ? 18.270 -14.053 -25.747 1.00 94.44 187 ALA A N 1
ATOM 1431 C CA . ALA A 1 187 ? 17.221 -14.937 -26.262 1.00 94.44 187 ALA A CA 1
ATOM 1432 C C . ALA A 1 187 ? 16.392 -15.577 -25.128 1.00 94.44 187 ALA A C 1
ATOM 1434 O O . ALA A 1 187 ? 15.162 -15.547 -25.132 1.00 94.44 187 ALA A O 1
ATOM 1435 N N . LEU A 1 188 ? 17.043 -16.100 -24.081 1.00 95.75 188 LEU A N 1
ATOM 1436 C CA . LEU A 1 188 ? 16.334 -16.693 -22.938 1.00 95.75 188 LEU A CA 1
ATOM 1437 C C . LEU A 1 188 ? 15.471 -15.673 -22.178 1.00 95.75 188 LEU A C 1
ATOM 1439 O O . LEU A 1 188 ? 14.404 -16.028 -21.675 1.00 95.75 188 LEU A O 1
ATOM 1443 N N . ARG A 1 189 ? 15.937 -14.425 -22.054 1.00 97.06 189 ARG A N 1
ATOM 1444 C CA . ARG A 1 189 ? 15.282 -13.390 -21.242 1.00 97.06 189 ARG A CA 1
ATOM 1445 C C . ARG A 1 189 ? 14.163 -12.672 -21.980 1.00 97.06 189 ARG A C 1
ATOM 1447 O O . ARG A 1 189 ? 13.111 -12.469 -21.381 1.00 97.06 189 ARG A O 1
ATOM 1454 N N . PHE A 1 190 ? 14.386 -12.302 -23.236 1.00 92.62 190 PHE A N 1
ATOM 1455 C CA . PHE A 1 190 ? 13.476 -11.443 -23.992 1.00 92.62 190 PHE A CA 1
ATOM 1456 C C . PHE A 1 190 ? 12.601 -12.222 -24.974 1.00 92.62 190 PHE A C 1
ATOM 1458 O O . PHE A 1 190 ? 11.419 -11.917 -25.064 1.00 92.62 190 PHE A O 1
ATOM 1465 N N . GLU A 1 191 ? 13.118 -13.265 -25.632 1.00 90.50 191 GLU A N 1
ATOM 1466 C CA . GLU A 1 191 ? 12.299 -14.085 -26.542 1.00 90.50 191 GLU A CA 1
ATOM 1467 C C . GLU A 1 191 ? 11.499 -15.141 -25.769 1.00 90.50 191 GLU A C 1
ATOM 1469 O O . GLU A 1 191 ? 10.312 -15.333 -26.005 1.00 90.50 191 GLU A O 1
ATOM 1474 N N . LYS A 1 192 ? 12.135 -15.817 -24.801 1.00 93.56 192 LYS A N 1
ATOM 1475 C CA . LYS A 1 192 ? 11.506 -16.901 -24.019 1.00 93.56 192 LYS A CA 1
ATOM 1476 C C . LYS A 1 192 ? 10.921 -16.458 -22.674 1.00 93.56 192 LYS A C 1
ATOM 1478 O O . LYS A 1 192 ? 10.311 -17.272 -21.983 1.00 93.56 192 LYS A O 1
ATOM 1483 N N . GLY A 1 193 ? 11.143 -15.209 -22.259 1.00 94.12 193 GLY A N 1
ATOM 1484 C CA . GLY A 1 193 ? 10.578 -14.649 -21.024 1.00 94.12 193 GLY A CA 1
ATOM 1485 C C . GLY A 1 193 ? 11.045 -15.311 -19.718 1.00 94.12 193 GLY A C 1
ATOM 1486 O O . GLY A 1 193 ? 10.384 -15.174 -18.685 1.00 94.12 193 GLY A O 1
ATOM 1487 N N . LEU A 1 194 ? 12.162 -16.050 -19.710 1.00 96.56 194 L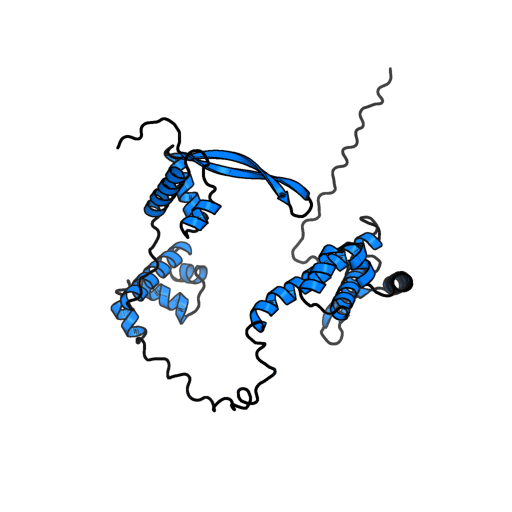EU A N 1
ATOM 1488 C CA . LEU A 1 194 ? 12.610 -16.759 -18.508 1.00 96.56 194 LEU A CA 1
ATOM 1489 C C . LEU A 1 194 ? 13.089 -15.793 -17.427 1.00 96.56 194 LEU A C 1
ATOM 1491 O O . LEU A 1 194 ? 13.708 -14.769 -17.699 1.00 96.56 194 LEU A O 1
ATOM 1495 N N . THR A 1 195 ? 12.881 -16.146 -16.159 1.00 95.81 195 THR A N 1
ATOM 1496 C CA . THR A 1 195 ? 13.454 -15.386 -15.035 1.00 95.81 195 THR A CA 1
ATOM 1497 C C . THR A 1 195 ? 14.972 -15.586 -14.940 1.00 95.81 195 THR A C 1
ATOM 1499 O O . THR A 1 195 ? 15.493 -16.618 -15.357 1.00 95.81 195 THR A O 1
ATOM 1502 N N . PHE A 1 196 ? 15.697 -14.652 -14.307 1.00 94.50 196 PHE A N 1
ATOM 1503 C CA . PHE A 1 196 ? 17.149 -14.779 -14.077 1.00 94.50 196 PHE A CA 1
ATOM 1504 C C . PHE A 1 196 ? 17.569 -16.100 -13.414 1.00 94.50 196 PHE A C 1
ATOM 1506 O O . PHE A 1 196 ? 18.649 -16.612 -13.688 1.00 94.50 196 PHE A O 1
ATOM 1513 N N . ALA A 1 197 ? 16.733 -16.637 -12.518 1.00 94.94 197 ALA A N 1
ATOM 1514 C CA . ALA A 1 197 ? 17.019 -17.898 -11.840 1.00 94.94 197 ALA A CA 1
ATOM 1515 C C . ALA A 1 197 ? 16.952 -19.080 -12.817 1.00 94.94 197 ALA A C 1
ATOM 1517 O O . ALA A 1 197 ? 17.890 -19.867 -12.877 1.00 94.94 197 ALA A O 1
ATOM 1518 N N . ARG A 1 198 ? 15.888 -19.149 -13.629 1.00 96.69 198 ARG A N 1
ATOM 1519 C CA . ARG A 1 198 ? 15.704 -20.203 -14.639 1.00 96.69 198 ARG A CA 1
ATOM 1520 C C . ARG A 1 198 ? 16.720 -20.113 -15.774 1.00 96.69 198 ARG A C 1
ATOM 1522 O O . ARG A 1 198 ? 17.229 -21.133 -16.214 1.00 96.69 198 ARG A O 1
ATOM 1529 N N . ALA A 1 199 ? 17.064 -18.903 -16.209 1.00 97.25 199 ALA A N 1
ATOM 1530 C CA . ALA A 1 199 ? 18.126 -18.698 -17.189 1.00 97.25 199 ALA A CA 1
ATOM 1531 C C . ALA A 1 199 ? 19.504 -19.117 -16.640 1.00 97.25 199 ALA A C 1
ATOM 1533 O O . ALA A 1 199 ? 20.309 -19.675 -17.378 1.00 97.25 199 ALA A O 1
ATOM 1534 N N . GLY A 1 200 ? 19.770 -18.887 -15.348 1.00 97.19 200 GLY A N 1
ATOM 1535 C CA . GLY A 1 200 ? 21.011 -19.322 -14.698 1.00 97.19 200 GLY A CA 1
ATOM 1536 C C . GLY A 1 200 ? 21.108 -20.841 -14.591 1.00 97.19 200 GLY A C 1
ATOM 1537 O O . GLY A 1 200 ? 22.138 -21.410 -14.936 1.00 97.19 200 GLY A O 1
ATOM 1538 N N . GLU A 1 201 ? 20.007 -21.488 -14.203 1.00 97.56 201 GLU A N 1
ATOM 1539 C CA . GLU A 1 201 ? 19.864 -22.948 -14.184 1.00 97.56 201 GLU A CA 1
ATOM 1540 C C . GLU A 1 201 ? 20.122 -23.554 -15.573 1.00 97.56 201 GLU A C 1
ATOM 1542 O O . GLU A 1 201 ? 20.973 -24.428 -15.707 1.00 97.56 201 GLU A O 1
ATOM 1547 N N . ALA A 1 202 ? 19.485 -23.018 -16.620 1.00 97.44 202 ALA A N 1
ATOM 1548 C CA . ALA A 1 202 ? 19.655 -23.489 -17.997 1.00 97.44 202 ALA A CA 1
ATOM 1549 C C . ALA A 1 202 ? 21.088 -23.324 -18.543 1.00 97.44 202 ALA A C 1
ATOM 1551 O O . ALA A 1 202 ? 21.505 -24.077 -19.418 1.00 97.44 202 ALA A O 1
ATOM 1552 N N . LEU A 1 203 ? 21.838 -22.336 -18.046 1.00 96.69 203 LEU A N 1
ATOM 1553 C CA . LEU A 1 203 ? 23.202 -22.029 -18.489 1.00 96.69 203 LEU A CA 1
ATOM 1554 C C . LEU A 1 203 ? 24.297 -22.587 -17.568 1.00 96.69 203 LEU A C 1
ATOM 1556 O O . LEU A 1 203 ? 25.478 -22.404 -17.862 1.00 96.69 203 LEU A O 1
ATOM 1560 N N . GLY A 1 204 ? 23.935 -23.209 -16.443 1.00 97.38 204 GLY A N 1
ATOM 1561 C CA . GLY A 1 204 ? 24.896 -23.656 -15.433 1.00 97.38 204 GLY A CA 1
ATOM 1562 C C . GLY A 1 204 ? 25.676 -22.509 -14.775 1.00 97.38 204 GLY A C 1
ATOM 1563 O O . GLY A 1 204 ? 26.838 -22.677 -14.410 1.00 97.38 204 GLY A O 1
ATOM 1564 N N . VAL A 1 205 ? 25.074 -21.321 -14.639 1.00 97.31 205 VAL A N 1
ATOM 1565 C CA . VAL A 1 205 ? 25.704 -20.144 -14.012 1.00 97.31 205 VAL A CA 1
ATOM 1566 C C . VAL A 1 205 ? 24.816 -19.532 -12.932 1.00 97.31 205 VAL A C 1
ATOM 1568 O O . VAL A 1 205 ? 23.603 -19.728 -12.888 1.00 97.31 205 VAL A O 1
ATOM 1571 N N . SER A 1 206 ? 25.412 -18.740 -12.040 1.00 97.06 206 SER A N 1
ATOM 1572 C CA . SER A 1 206 ? 24.645 -18.070 -10.990 1.00 97.06 206 SER A CA 1
ATOM 1573 C C . SER A 1 206 ? 23.670 -17.030 -11.561 1.00 97.06 206 SER A C 1
ATOM 1575 O O . SER A 1 206 ? 23.933 -16.384 -12.577 1.00 97.06 206 SER A O 1
ATOM 1577 N N . LYS A 1 207 ? 22.562 -16.798 -10.847 1.00 95.12 207 LYS A N 1
ATOM 1578 C CA . LYS A 1 207 ? 21.578 -15.744 -11.155 1.00 95.12 207 LYS A CA 1
ATOM 1579 C C . LYS A 1 207 ? 22.233 -14.373 -11.375 1.00 95.12 207 LYS A C 1
ATOM 1581 O O . LYS A 1 207 ? 21.866 -13.645 -12.293 1.00 95.12 207 LYS A O 1
ATOM 1586 N N . GLU A 1 208 ? 23.195 -14.022 -10.523 1.00 89.56 208 GLU A N 1
ATOM 1587 C CA . GLU A 1 208 ? 23.916 -12.749 -10.617 1.00 89.56 208 GLU A CA 1
ATOM 1588 C C . GLU A 1 208 ? 24.774 -12.684 -11.883 1.00 89.56 208 GLU A C 1
ATOM 1590 O O . GLU A 1 208 ? 24.852 -11.641 -12.527 1.00 89.56 208 GLU A O 1
ATOM 1595 N N . ARG A 1 209 ? 25.369 -13.810 -12.296 1.00 94.31 209 ARG A N 1
ATOM 1596 C CA . ARG A 1 209 ? 26.150 -13.863 -13.530 1.00 94.31 209 ARG A CA 1
ATOM 1597 C C . ARG A 1 209 ? 25.284 -13.639 -14.767 1.00 94.31 209 ARG A C 1
ATOM 1599 O O . ARG A 1 209 ? 25.716 -12.925 -15.666 1.00 94.31 209 ARG A O 1
ATOM 1606 N N . VAL A 1 210 ? 24.065 -14.184 -14.801 1.00 95.62 210 VAL A N 1
ATOM 1607 C CA . VAL A 1 210 ? 23.098 -13.907 -15.882 1.00 95.62 210 VAL A CA 1
ATOM 1608 C C . VAL A 1 210 ? 22.765 -12.422 -15.943 1.00 95.62 210 VAL A C 1
ATOM 1610 O O . VAL A 1 210 ? 22.793 -11.838 -17.020 1.00 95.62 210 VAL A O 1
ATOM 1613 N N . ARG A 1 211 ? 22.512 -11.795 -14.789 1.00 91.88 211 ARG A N 1
ATOM 1614 C CA . ARG A 1 211 ? 22.241 -10.357 -14.710 1.00 91.88 211 ARG A CA 1
ATOM 1615 C C . ARG A 1 211 ? 23.391 -9.522 -15.284 1.00 91.88 211 ARG A C 1
ATOM 1617 O O . ARG A 1 211 ? 23.142 -8.631 -16.084 1.00 91.88 211 ARG A O 1
ATOM 1624 N N . GLN A 1 212 ? 24.636 -9.837 -14.923 1.00 89.62 212 GLN A N 1
ATOM 1625 C CA . GLN A 1 212 ? 25.818 -9.152 -15.462 1.00 89.62 212 GLN A CA 1
ATOM 1626 C C . GLN A 1 212 ? 25.942 -9.304 -16.986 1.00 89.62 212 GLN A C 1
ATOM 1628 O O . GLN A 1 212 ? 26.290 -8.345 -17.669 1.00 89.62 212 GLN A O 1
ATOM 1633 N N . LEU A 1 213 ? 25.666 -10.501 -17.519 1.00 94.69 213 LEU A N 1
ATOM 1634 C CA . LEU A 1 213 ? 25.690 -10.760 -18.962 1.00 94.69 213 LEU A CA 1
ATOM 1635 C C . LEU A 1 213 ? 24.571 -10.007 -19.696 1.00 94.69 213 LEU A C 1
ATOM 1637 O O . LEU A 1 213 ? 24.824 -9.458 -20.763 1.00 94.69 213 LEU A O 1
ATOM 1641 N N . GLU A 1 214 ? 23.368 -9.936 -19.120 1.00 94.62 214 GLU A N 1
ATOM 1642 C CA . GLU A 1 214 ? 22.254 -9.144 -19.660 1.00 94.62 214 GLU A CA 1
ATOM 1643 C C . GLU A 1 214 ? 22.599 -7.650 -19.689 1.00 94.62 214 GLU A C 1
ATOM 1645 O O . GLU A 1 214 ? 22.481 -7.018 -20.734 1.00 94.62 214 GLU A O 1
ATOM 1650 N N . GLU A 1 215 ? 23.096 -7.090 -18.581 1.00 89.62 215 GLU A N 1
ATOM 1651 C CA . GLU A 1 215 ? 23.494 -5.677 -18.501 1.00 89.62 215 GLU A CA 1
ATOM 1652 C C . GLU A 1 215 ? 24.610 -5.340 -19.511 1.00 89.62 215 GLU A C 1
ATOM 1654 O O . GLU A 1 215 ? 24.551 -4.306 -20.181 1.00 89.62 215 GLU A O 1
ATOM 1659 N N . ALA A 1 216 ? 25.603 -6.223 -19.671 1.00 89.12 216 ALA A N 1
ATOM 1660 C CA . ALA A 1 216 ? 26.666 -6.063 -20.663 1.00 89.12 216 ALA A CA 1
ATOM 1661 C C . ALA A 1 216 ? 26.135 -6.123 -22.107 1.00 89.12 216 ALA A C 1
ATOM 1663 O O . ALA A 1 216 ? 26.517 -5.293 -22.938 1.00 89.12 216 ALA A O 1
ATOM 1664 N N . ALA A 1 217 ? 25.232 -7.063 -22.397 1.00 92.69 217 ALA A N 1
ATOM 1665 C CA . ALA A 1 217 ? 24.621 -7.226 -23.711 1.00 92.69 217 ALA A CA 1
ATOM 1666 C C . ALA A 1 217 ? 23.736 -6.029 -24.090 1.00 92.69 217 ALA A C 1
ATOM 1668 O O . ALA A 1 217 ? 23.884 -5.476 -25.179 1.00 92.69 217 ALA A O 1
ATOM 1669 N N . VAL A 1 218 ? 22.882 -5.560 -23.176 1.00 91.00 218 VAL A N 1
ATOM 1670 C CA . VAL A 1 218 ? 22.026 -4.380 -23.390 1.00 91.00 218 VAL A CA 1
ATOM 1671 C C . VAL A 1 218 ? 22.870 -3.130 -23.631 1.00 91.00 218 VAL A C 1
ATOM 1673 O O . VAL A 1 218 ? 22.584 -2.366 -24.549 1.00 91.00 218 VAL A O 1
ATOM 1676 N N . ALA A 1 219 ? 23.963 -2.943 -22.886 1.00 86.31 219 ALA A N 1
ATOM 1677 C CA . ALA A 1 219 ? 24.862 -1.811 -23.102 1.00 86.31 219 ALA A CA 1
ATOM 1678 C C . ALA A 1 219 ? 25.572 -1.851 -24.470 1.00 86.31 219 ALA A C 1
ATOM 1680 O O . ALA A 1 219 ? 25.952 -0.803 -24.997 1.00 86.31 219 ALA A O 1
ATOM 1681 N N . LYS A 1 220 ? 25.807 -3.038 -25.043 1.00 90.88 220 LYS A N 1
ATOM 1682 C CA . LYS A 1 220 ? 26.331 -3.193 -26.411 1.00 90.88 220 LYS A CA 1
ATOM 1683 C C . LYS A 1 220 ? 25.256 -2.902 -27.461 1.00 90.88 220 LYS A C 1
ATOM 1685 O O . LYS A 1 220 ? 25.528 -2.155 -28.395 1.00 90.88 220 LYS A O 1
ATOM 1690 N N . LEU A 1 221 ? 24.040 -3.415 -27.264 1.00 90.44 221 LEU A N 1
ATOM 1691 C CA . LEU A 1 221 ? 22.891 -3.161 -28.142 1.00 90.44 221 LEU A CA 1
ATOM 1692 C C . LEU A 1 221 ? 22.536 -1.670 -28.203 1.00 90.44 221 LEU A C 1
ATOM 1694 O O . LEU A 1 221 ? 22.342 -1.134 -29.286 1.00 90.44 221 LEU A O 1
ATOM 1698 N N . GLN A 1 222 ? 22.534 -0.976 -27.062 1.00 87.00 222 GLN A N 1
ATOM 1699 C CA . GLN A 1 222 ? 22.304 0.471 -27.011 1.00 87.00 222 GLN A CA 1
ATOM 1700 C C . GLN A 1 222 ? 23.349 1.242 -27.821 1.00 87.00 222 GLN A C 1
ATOM 1702 O O . GLN A 1 222 ? 22.980 2.084 -28.632 1.00 87.00 222 GLN A O 1
ATOM 1707 N N . ARG A 1 223 ? 24.637 0.902 -27.675 1.00 85.69 223 ARG A N 1
ATOM 1708 C CA . ARG A 1 223 ? 25.710 1.514 -28.475 1.00 85.69 223 ARG A CA 1
ATOM 1709 C C . ARG A 1 223 ? 25.528 1.274 -29.971 1.00 85.69 223 ARG A C 1
ATOM 1711 O O . ARG A 1 223 ? 25.691 2.211 -30.743 1.00 85.69 223 ARG A O 1
ATOM 1718 N N . ALA A 1 224 ? 25.172 0.052 -30.368 1.00 87.50 224 ALA A N 1
ATOM 1719 C CA . ALA A 1 224 ? 24.898 -0.280 -31.766 1.00 87.50 224 ALA A CA 1
ATOM 1720 C C . ALA A 1 224 ? 23.690 0.488 -32.326 1.00 87.50 224 ALA A C 1
ATOM 1722 O O . ALA A 1 224 ? 23.696 0.875 -33.487 1.00 87.50 224 ALA A O 1
ATOM 1723 N N . ALA A 1 225 ? 22.694 0.772 -31.484 1.00 86.12 225 ALA A N 1
ATOM 1724 C CA . ALA A 1 225 ? 21.532 1.587 -31.829 1.00 86.12 225 ALA A CA 1
ATOM 1725 C C . ALA A 1 225 ? 21.804 3.108 -31.809 1.00 86.12 225 ALA A C 1
ATOM 1727 O O . ALA A 1 225 ? 20.868 3.892 -31.944 1.00 86.12 225 ALA A O 1
ATOM 1728 N N . GLY A 1 226 ? 23.049 3.550 -31.583 1.00 84.25 226 GLY A N 1
ATOM 1729 C CA . GLY A 1 226 ? 23.386 4.974 -31.447 1.00 84.25 226 GLY A CA 1
ATOM 1730 C C . GLY A 1 226 ? 22.872 5.617 -30.153 1.00 84.25 226 GLY A C 1
ATOM 1731 O O . GLY A 1 226 ? 22.919 6.836 -30.000 1.00 84.25 226 GLY A O 1
ATOM 1732 N N . LEU A 1 227 ? 22.390 4.814 -29.203 1.00 80.81 227 LEU A N 1
ATOM 1733 C CA . LEU A 1 227 ? 21.947 5.275 -27.896 1.00 80.81 227 LEU A CA 1
ATOM 1734 C C . LEU A 1 227 ? 23.137 5.310 -26.939 1.00 80.81 227 LEU A C 1
ATOM 1736 O O . LEU A 1 227 ? 23.893 4.345 -26.809 1.00 80.81 227 LEU A O 1
ATOM 1740 N N . THR A 1 228 ? 23.277 6.413 -26.210 1.00 75.12 228 THR A N 1
ATOM 1741 C CA . THR A 1 228 ? 24.259 6.507 -25.129 1.00 75.12 228 THR A CA 1
ATOM 1742 C C . THR A 1 228 ? 23.858 5.524 -24.028 1.00 75.12 228 THR A C 1
ATOM 1744 O O . THR A 1 228 ? 22.819 5.734 -23.392 1.00 75.12 228 THR A O 1
ATOM 1747 N N . PRO A 1 229 ? 24.634 4.453 -23.767 1.00 66.50 229 PRO A N 1
ATOM 1748 C CA . PRO A 1 229 ? 24.309 3.549 -22.677 1.00 66.50 229 PRO A CA 1
ATOM 1749 C C . PRO A 1 229 ? 24.356 4.338 -21.362 1.00 66.50 229 PRO A C 1
ATOM 1751 O O . PRO A 1 229 ? 25.203 5.231 -21.216 1.00 66.50 229 PRO A O 1
ATOM 1754 N N . PRO A 1 230 ? 23.480 4.037 -20.386 1.00 61.81 230 PRO A N 1
ATOM 1755 C CA . PRO A 1 230 ? 23.538 4.690 -19.091 1.00 61.81 230 PRO A CA 1
ATOM 1756 C C . PRO A 1 230 ? 24.945 4.479 -18.539 1.00 61.81 230 PRO A C 1
ATOM 1758 O O . PRO A 1 230 ? 25.429 3.347 -18.465 1.00 61.81 230 PRO A O 1
ATOM 1761 N N . ARG A 1 231 ? 25.629 5.587 -18.235 1.00 61.19 231 ARG A N 1
ATOM 1762 C CA . ARG A 1 231 ? 27.024 5.591 -17.792 1.00 61.19 231 ARG A CA 1
ATOM 1763 C C . ARG A 1 231 ? 27.137 4.615 -16.623 1.00 61.19 231 ARG A C 1
ATOM 1765 O O . ARG A 1 231 ? 26.611 4.895 -15.548 1.00 61.19 231 ARG A O 1
ATOM 1772 N N . GLN A 1 232 ? 27.762 3.455 -16.848 1.00 62.94 232 GLN A N 1
ATOM 1773 C CA . GLN A 1 232 ? 27.949 2.474 -15.786 1.00 62.94 232 GLN A CA 1
ATOM 1774 C C . GLN A 1 232 ? 28.776 3.156 -14.705 1.00 62.94 232 GLN A C 1
ATOM 1776 O O . GLN A 1 232 ? 29.942 3.502 -14.917 1.00 62.94 232 GLN A O 1
ATOM 1781 N N . VAL A 1 233 ? 28.146 3.426 -13.564 1.00 65.69 233 VAL A N 1
ATOM 1782 C CA . VAL A 1 233 ? 28.842 4.026 -12.437 1.00 65.69 233 VAL A CA 1
ATOM 1783 C C . VAL A 1 233 ? 29.733 2.928 -11.883 1.00 65.69 233 VAL A C 1
ATOM 1785 O O . VAL A 1 233 ? 29.278 2.028 -11.183 1.00 65.69 233 VAL A O 1
ATOM 1788 N N . THR A 1 234 ? 31.008 2.947 -12.264 1.00 80.44 234 THR A N 1
ATOM 1789 C CA . THR A 1 234 ? 31.974 1.994 -11.726 1.00 80.44 234 THR A CA 1
ATOM 1790 C C . THR A 1 234 ? 32.026 2.153 -10.211 1.00 80.44 234 THR A C 1
ATOM 1792 O O . THR A 1 234 ? 31.821 3.247 -9.673 1.00 80.44 234 THR A O 1
ATOM 1795 N N . HIS A 1 235 ? 32.308 1.066 -9.495 1.00 80.56 235 HIS A N 1
ATOM 1796 C CA . HIS A 1 235 ? 32.457 1.133 -8.040 1.00 80.56 235 HIS A CA 1
ATOM 1797 C C . HIS A 1 235 ? 33.533 2.158 -7.647 1.00 80.56 235 HIS A C 1
ATOM 1799 O O . HIS A 1 235 ? 33.280 3.024 -6.815 1.00 80.56 235 HIS A O 1
ATOM 1805 N N . ALA A 1 236 ? 34.665 2.172 -8.359 1.00 82.94 236 ALA A N 1
ATOM 1806 C CA . ALA A 1 236 ? 35.713 3.182 -8.199 1.00 82.94 236 ALA A CA 1
ATOM 1807 C C . ALA A 1 236 ? 35.215 4.620 -8.459 1.00 82.94 236 ALA A C 1
ATOM 1809 O O . ALA A 1 236 ? 35.514 5.530 -7.684 1.00 82.94 236 ALA A O 1
ATOM 1810 N N . GLY A 1 237 ? 34.401 4.834 -9.500 1.00 86.06 237 GLY A N 1
ATOM 1811 C CA . GLY A 1 237 ? 33.775 6.130 -9.777 1.00 86.06 237 GLY A CA 1
ATOM 1812 C C . GLY A 1 237 ? 32.795 6.553 -8.681 1.00 86.06 237 GLY A C 1
ATOM 1813 O O . GLY A 1 237 ? 32.777 7.714 -8.276 1.00 86.06 237 GLY A O 1
ATOM 1814 N N . THR A 1 238 ? 32.041 5.600 -8.129 1.00 86.75 238 THR A N 1
ATOM 1815 C CA . THR A 1 238 ? 31.144 5.826 -6.987 1.00 86.75 238 THR A CA 1
ATOM 1816 C C . THR A 1 238 ? 31.937 6.204 -5.740 1.00 86.75 238 THR A C 1
ATOM 1818 O O . THR A 1 238 ? 31.587 7.170 -5.069 1.00 86.75 238 THR A O 1
ATOM 1821 N N . VAL A 1 239 ? 33.032 5.498 -5.443 1.00 89.38 239 VAL A N 1
ATOM 1822 C CA . VAL A 1 239 ? 33.946 5.802 -4.330 1.00 89.38 239 VAL A CA 1
ATOM 1823 C C . VAL A 1 239 ? 34.514 7.215 -4.466 1.00 89.38 239 VAL A C 1
ATOM 1825 O O . VAL A 1 239 ? 34.440 7.995 -3.513 1.00 89.38 239 VAL A O 1
ATOM 1828 N N . ALA A 1 240 ? 35.008 7.583 -5.650 1.00 89.38 240 ALA A N 1
ATOM 1829 C CA . ALA A 1 240 ? 35.534 8.920 -5.918 1.00 89.38 240 ALA A CA 1
ATOM 1830 C C . ALA A 1 240 ? 34.459 10.009 -5.759 1.00 89.38 240 ALA A C 1
ATOM 1832 O O . ALA A 1 240 ? 34.694 11.022 -5.096 1.00 89.38 240 ALA A O 1
ATOM 1833 N N . ALA A 1 241 ? 33.259 9.785 -6.300 1.00 90.44 241 ALA A N 1
ATOM 1834 C CA . ALA A 1 241 ? 32.156 10.739 -6.236 1.00 90.44 241 ALA A CA 1
ATOM 1835 C C . ALA A 1 241 ? 31.597 10.902 -4.812 1.00 90.44 241 ALA A C 1
ATOM 1837 O O . ALA A 1 241 ? 31.338 12.022 -4.365 1.00 90.44 241 ALA A O 1
ATOM 1838 N N . VAL A 1 242 ? 31.472 9.804 -4.057 1.00 92.00 242 VAL A N 1
ATOM 1839 C CA . VAL A 1 242 ? 31.100 9.831 -2.635 1.00 92.00 242 VAL A CA 1
ATOM 1840 C C . VAL A 1 242 ? 32.144 10.603 -1.833 1.00 92.00 242 VAL A C 1
ATOM 1842 O O . VAL A 1 242 ? 31.780 11.461 -1.029 1.00 92.00 242 VAL A O 1
ATOM 1845 N N . LEU A 1 243 ? 33.435 10.349 -2.062 1.00 91.75 243 LEU A N 1
ATOM 1846 C CA . LEU A 1 243 ? 34.508 11.066 -1.380 1.00 91.75 243 LEU A CA 1
ATOM 1847 C C . LEU A 1 243 ? 34.474 12.567 -1.699 1.00 91.75 243 LEU A C 1
ATOM 1849 O O . LEU A 1 243 ? 34.582 13.379 -0.782 1.00 91.75 243 LEU A O 1
ATOM 1853 N N . ALA A 1 244 ? 34.266 12.949 -2.961 1.00 91.00 244 ALA A N 1
ATOM 1854 C CA . ALA A 1 244 ? 34.131 14.347 -3.371 1.00 91.00 244 ALA A CA 1
ATOM 1855 C C . ALA A 1 244 ? 32.934 15.040 -2.694 1.00 91.00 244 ALA A C 1
ATOM 1857 O O . ALA A 1 244 ? 33.071 16.153 -2.183 1.00 91.00 244 ALA A O 1
ATOM 1858 N N . LEU A 1 245 ? 31.783 14.367 -2.605 1.00 92.44 245 LEU A N 1
ATOM 1859 C CA . LEU A 1 245 ? 30.615 14.883 -1.886 1.00 92.44 245 LEU A CA 1
ATOM 1860 C C . LEU A 1 245 ? 30.878 15.050 -0.388 1.00 92.44 245 LEU A C 1
ATOM 1862 O O . LEU A 1 245 ? 30.528 16.080 0.187 1.00 92.44 245 LEU A O 1
ATOM 1866 N N . VAL A 1 246 ? 31.509 14.060 0.249 1.00 91.06 246 VAL A N 1
ATOM 1867 C CA . VAL A 1 246 ? 31.860 14.129 1.674 1.00 91.06 246 VAL A CA 1
ATOM 1868 C C . VAL A 1 246 ? 32.866 15.254 1.934 1.00 91.06 246 VAL A C 1
ATOM 1870 O O . VAL A 1 246 ? 32.724 15.958 2.932 1.00 91.06 246 VAL A O 1
ATOM 1873 N N . ARG A 1 247 ? 33.826 15.483 1.023 1.00 90.94 247 ARG A N 1
ATOM 1874 C CA . ARG A 1 247 ? 34.738 16.639 1.075 1.00 90.94 247 ARG A CA 1
ATOM 1875 C C . ARG A 1 247 ? 33.973 17.957 1.013 1.00 90.94 247 ARG A C 1
ATOM 1877 O O . ARG A 1 247 ? 34.164 18.800 1.883 1.00 90.94 247 ARG A O 1
ATOM 1884 N N . ARG A 1 248 ? 33.059 18.103 0.048 1.00 92.06 248 ARG A N 1
ATOM 1885 C CA . ARG A 1 248 ? 32.249 19.318 -0.135 1.00 92.06 248 ARG A CA 1
ATOM 1886 C C . ARG A 1 248 ? 31.337 19.614 1.059 1.00 92.06 248 ARG A C 1
ATOM 1888 O O . ARG A 1 248 ? 31.124 20.774 1.388 1.00 92.06 248 ARG A O 1
ATOM 1895 N N . ALA A 1 249 ? 30.812 18.586 1.723 1.00 89.44 249 ALA A N 1
ATOM 1896 C CA . ALA A 1 249 ? 29.956 18.751 2.900 1.00 89.44 249 ALA A CA 1
ATOM 1897 C C . ALA A 1 249 ? 30.716 19.140 4.184 1.00 89.44 249 ALA A C 1
ATOM 1899 O O . ALA A 1 249 ? 30.096 19.572 5.161 1.00 89.44 249 ALA A O 1
ATOM 1900 N N . GLY A 1 250 ? 32.043 18.976 4.206 1.00 87.31 250 GLY A N 1
ATOM 1901 C CA . GLY A 1 250 ? 32.898 19.375 5.321 1.00 87.31 250 GLY A CA 1
ATOM 1902 C C . GLY A 1 250 ? 32.474 18.770 6.666 1.00 87.31 250 GLY A C 1
ATOM 1903 O O . GLY A 1 250 ? 32.192 17.575 6.783 1.00 87.31 250 GLY A O 1
ATOM 1904 N N . ARG A 1 251 ? 32.425 19.609 7.712 1.00 83.31 251 ARG A N 1
ATOM 1905 C CA . ARG A 1 251 ? 32.121 19.191 9.097 1.00 83.31 251 ARG A CA 1
ATOM 1906 C C . ARG A 1 251 ? 30.685 18.697 9.295 1.00 83.31 251 ARG A C 1
ATOM 1908 O O . ARG A 1 251 ? 30.448 17.911 10.211 1.00 83.31 251 ARG A O 1
ATOM 1915 N N . ASN A 1 252 ? 29.755 19.116 8.436 1.00 84.81 252 ASN A N 1
ATOM 1916 C CA . ASN A 1 252 ? 28.334 18.779 8.552 1.00 84.81 252 ASN A CA 1
ATOM 1917 C C . ASN A 1 252 ? 28.041 17.315 8.198 1.00 84.81 252 ASN A C 1
ATOM 1919 O O . ASN A 1 252 ? 27.044 16.757 8.675 1.00 84.81 252 ASN A O 1
ATOM 1923 N N . GLY A 1 253 ? 28.921 16.703 7.395 1.00 88.19 253 GLY A N 1
ATOM 1924 C CA . GLY A 1 253 ? 28.803 15.339 6.897 1.00 88.19 253 GLY A CA 1
ATOM 1925 C C . GLY A 1 253 ? 27.561 15.102 6.031 1.00 88.19 253 GLY A C 1
ATOM 1926 O O . GLY A 1 253 ? 26.692 15.957 5.874 1.00 88.19 253 GLY A O 1
ATOM 1927 N N . LEU A 1 254 ? 27.455 13.902 5.467 1.00 92.31 254 LEU A N 1
ATOM 1928 C CA . LEU A 1 254 ? 26.321 13.488 4.637 1.00 92.31 254 LEU A CA 1
ATOM 1929 C C . LEU A 1 254 ? 25.773 12.146 5.095 1.00 92.31 254 LEU A C 1
ATOM 1931 O O . LEU A 1 254 ? 26.511 11.283 5.556 1.00 92.31 254 LEU A O 1
ATOM 1935 N N . THR A 1 255 ? 24.473 11.933 4.928 1.00 92.88 255 THR A N 1
ATOM 1936 C CA . THR A 1 255 ? 23.876 10.600 5.087 1.00 92.88 255 THR A CA 1
ATOM 1937 C C . THR A 1 255 ? 23.995 9.818 3.776 1.00 92.88 255 THR A C 1
ATOM 1939 O O . THR A 1 255 ? 23.996 10.421 2.701 1.00 92.88 255 THR A O 1
ATOM 1942 N N . CYS A 1 256 ? 23.996 8.477 3.821 1.00 88.56 256 CYS A N 1
ATOM 1943 C CA . CYS A 1 256 ? 23.960 7.663 2.591 1.00 88.56 256 CYS A CA 1
ATOM 1944 C C . CYS A 1 256 ? 22.788 8.045 1.673 1.00 88.56 256 CYS A C 1
ATOM 1946 O O . CYS A 1 256 ? 22.937 8.054 0.461 1.00 88.56 256 CYS A O 1
ATOM 1948 N N . ARG A 1 257 ? 21.620 8.397 2.233 1.00 88.81 257 ARG A N 1
ATOM 1949 C CA . ARG A 1 257 ? 20.452 8.808 1.432 1.00 88.81 257 ARG A CA 1
ATOM 1950 C C . ARG A 1 257 ? 20.648 10.152 0.732 1.00 88.81 257 ARG A C 1
ATOM 1952 O O . ARG A 1 257 ? 20.038 10.371 -0.309 1.00 88.81 257 ARG A O 1
ATOM 1959 N N . ALA A 1 258 ? 21.413 11.066 1.326 1.00 89.56 258 ALA A N 1
ATOM 1960 C CA . ALA A 1 258 ? 21.745 12.337 0.692 1.00 89.56 258 ALA A CA 1
ATOM 1961 C C . ALA A 1 258 ? 22.736 12.118 -0.460 1.00 89.56 258 ALA A C 1
ATOM 1963 O O . ALA A 1 258 ? 22.503 12.621 -1.551 1.00 89.56 258 ALA A O 1
ATOM 1964 N N . MET A 1 259 ? 23.767 11.292 -0.246 1.00 91.62 259 MET A N 1
ATOM 1965 C CA . MET A 1 259 ? 24.728 10.925 -1.296 1.00 91.62 259 MET A CA 1
ATOM 1966 C C . MET A 1 259 ? 24.048 10.205 -2.464 1.00 91.62 259 MET A C 1
ATOM 1968 O O . MET A 1 259 ? 24.234 10.592 -3.606 1.00 91.62 259 MET A O 1
ATOM 1972 N N . MET A 1 260 ? 23.202 9.215 -2.169 1.00 91.88 260 MET A N 1
ATOM 1973 C CA . MET A 1 260 ? 22.430 8.462 -3.162 1.00 91.88 260 MET A CA 1
ATOM 1974 C C . MET A 1 260 ? 21.589 9.393 -4.049 1.00 91.88 260 MET A C 1
ATOM 1976 O O . MET A 1 260 ? 21.628 9.286 -5.268 1.00 91.88 260 MET A O 1
ATOM 1980 N N . ARG A 1 261 ? 20.869 10.348 -3.440 1.00 88.06 261 ARG A N 1
ATOM 1981 C CA . ARG A 1 261 ? 20.080 11.346 -4.180 1.00 88.06 261 ARG A CA 1
ATOM 1982 C C . ARG A 1 261 ? 20.950 12.274 -5.024 1.00 88.06 261 ARG A C 1
ATOM 1984 O O . ARG A 1 261 ? 20.574 12.574 -6.146 1.00 88.06 261 ARG A O 1
ATOM 1991 N N . ALA A 1 262 ? 22.090 12.711 -4.494 1.00 87.06 262 ALA A N 1
ATOM 1992 C CA . ALA A 1 262 ? 22.994 13.613 -5.201 1.00 87.06 262 ALA A CA 1
ATOM 1993 C C . ALA A 1 262 ? 23.724 12.939 -6.376 1.00 87.06 262 ALA A C 1
ATOM 1995 O O . ALA A 1 262 ? 24.019 13.600 -7.362 1.00 87.06 262 ALA A O 1
ATOM 1996 N N . LEU A 1 263 ? 24.027 11.642 -6.269 1.00 85.31 263 LEU A N 1
ATOM 1997 C CA . LEU A 1 263 ? 24.778 10.894 -7.282 1.00 85.31 263 LEU A CA 1
ATOM 1998 C C . LEU A 1 263 ? 23.892 10.125 -8.268 1.00 85.31 263 LEU A C 1
ATOM 2000 O O . LEU A 1 263 ? 24.416 9.582 -9.234 1.00 85.31 263 LEU A O 1
ATOM 2004 N N . GLY A 1 264 ? 22.588 10.005 -8.004 1.00 83.75 264 GLY A N 1
ATOM 2005 C CA . GLY A 1 264 ? 21.700 9.138 -8.786 1.00 83.75 264 GLY A CA 1
ATOM 2006 C C . GLY A 1 264 ? 22.078 7.651 -8.712 1.00 83.75 264 GLY A C 1
ATOM 2007 O O . GLY A 1 264 ? 21.735 6.883 -9.604 1.00 83.75 264 GLY A O 1
ATOM 2008 N N . THR A 1 265 ? 22.810 7.236 -7.674 1.00 85.44 265 THR A N 1
ATOM 2009 C CA . THR A 1 265 ? 23.280 5.852 -7.502 1.00 85.44 265 THR A CA 1
ATOM 2010 C C . THR A 1 265 ? 22.328 5.043 -6.633 1.00 85.44 265 THR A C 1
ATOM 2012 O O . THR A 1 265 ? 21.458 5.587 -5.952 1.00 85.44 265 THR A O 1
ATOM 2015 N N . SER A 1 266 ? 22.486 3.717 -6.616 1.00 85.94 266 SER A N 1
ATOM 2016 C CA . SER A 1 266 ? 21.709 2.879 -5.708 1.00 85.94 266 SER A CA 1
ATOM 2017 C C . SER A 1 266 ? 22.195 3.020 -4.257 1.00 85.94 266 SER A C 1
ATOM 2019 O O . SER A 1 266 ? 23.359 3.329 -3.971 1.00 85.94 266 SER A O 1
ATOM 2021 N N . LEU A 1 267 ? 21.308 2.732 -3.296 1.00 83.94 267 LEU A N 1
ATOM 2022 C CA . LEU A 1 267 ? 21.683 2.692 -1.878 1.00 83.94 267 LEU A CA 1
ATOM 2023 C C . LEU A 1 267 ? 22.746 1.617 -1.594 1.00 83.94 267 LEU A C 1
ATOM 2025 O O . LEU A 1 267 ? 23.541 1.781 -0.668 1.00 83.94 267 LEU A O 1
ATOM 2029 N N . ARG A 1 268 ? 22.746 0.517 -2.361 1.00 83.44 268 ARG A N 1
ATOM 2030 C CA . ARG A 1 268 ? 23.713 -0.579 -2.225 1.00 83.44 268 ARG A CA 1
ATOM 2031 C C . ARG A 1 268 ? 25.111 -0.098 -2.603 1.00 83.44 268 ARG A C 1
ATOM 2033 O O . ARG A 1 268 ? 26.017 -0.242 -1.788 1.00 83.44 268 ARG A O 1
ATOM 2040 N N . ASP A 1 269 ? 25.247 0.547 -3.757 1.00 83.94 269 ASP A N 1
ATOM 2041 C CA . ASP A 1 269 ? 26.542 1.008 -4.278 1.00 83.94 269 ASP A CA 1
ATOM 2042 C C . ASP A 1 269 ? 27.095 2.146 -3.423 1.00 83.94 269 ASP A C 1
ATOM 2044 O O . ASP A 1 269 ? 28.254 2.123 -3.019 1.00 83.94 269 ASP A O 1
ATOM 2048 N N . THR A 1 270 ? 26.228 3.079 -3.012 1.00 88.38 270 THR A N 1
ATOM 2049 C CA . THR A 1 270 ? 26.604 4.134 -2.060 1.00 88.38 270 THR A CA 1
ATOM 2050 C C . THR A 1 270 ? 27.118 3.539 -0.745 1.00 88.38 270 THR A C 1
ATOM 2052 O O . THR A 1 270 ? 28.106 4.013 -0.190 1.00 88.38 270 THR A O 1
ATOM 2055 N N . ARG A 1 271 ? 26.466 2.495 -0.212 1.00 89.88 271 ARG A N 1
ATOM 2056 C CA . ARG A 1 271 ? 26.905 1.839 1.032 1.00 89.88 271 ARG A CA 1
ATOM 2057 C C . ARG A 1 271 ? 28.216 1.086 0.861 1.00 89.88 271 ARG A C 1
ATOM 2059 O O . ARG A 1 271 ? 29.043 1.165 1.764 1.00 89.88 271 ARG A O 1
ATOM 2066 N N . ALA A 1 272 ? 28.398 0.382 -0.253 1.00 86.88 272 ALA A N 1
ATOM 2067 C CA . ALA A 1 272 ? 29.644 -0.308 -0.562 1.00 86.88 272 ALA A CA 1
ATOM 2068 C C . ALA A 1 272 ? 30.805 0.694 -0.657 1.00 86.88 272 ALA A C 1
ATOM 2070 O O . ALA A 1 272 ? 31.818 0.524 0.017 1.00 86.88 272 ALA A O 1
ATOM 2071 N N . ALA A 1 273 ? 30.612 1.794 -1.390 1.00 89.88 273 ALA A N 1
ATOM 2072 C CA . ALA A 1 273 ? 31.604 2.856 -1.526 1.00 89.88 273 ALA A CA 1
ATOM 2073 C C . ALA A 1 273 ? 31.956 3.505 -0.177 1.00 89.88 273 ALA A C 1
ATOM 2075 O O . ALA A 1 273 ? 33.123 3.697 0.155 1.00 89.88 273 ALA A O 1
ATOM 2076 N N . VAL A 1 274 ? 30.950 3.799 0.651 1.00 91.88 274 VAL A N 1
ATOM 2077 C CA . VAL A 1 274 ? 31.161 4.336 2.003 1.00 91.88 274 VAL A CA 1
ATOM 2078 C C . VAL A 1 274 ? 31.874 3.333 2.917 1.00 91.88 274 VAL A C 1
ATOM 2080 O O . VAL A 1 274 ? 32.699 3.741 3.735 1.00 91.88 274 VAL A O 1
ATOM 2083 N N . ALA A 1 275 ? 31.573 2.037 2.808 1.00 89.56 275 ALA A N 1
ATOM 2084 C CA . ALA A 1 275 ? 32.241 0.998 3.586 1.00 89.56 275 ALA A CA 1
ATOM 2085 C C . ALA A 1 275 ? 33.733 0.908 3.237 1.00 89.56 275 ALA A C 1
ATOM 2087 O O . ALA A 1 275 ? 34.559 0.847 4.145 1.00 89.56 275 ALA A O 1
ATOM 2088 N N . GLU A 1 276 ? 34.084 0.994 1.954 1.00 90.44 276 GLU A N 1
ATOM 2089 C CA . GLU A 1 276 ? 35.477 1.037 1.497 1.00 90.44 276 GLU A CA 1
ATOM 2090 C C . GLU A 1 276 ? 36.206 2.305 1.964 1.00 90.44 276 GLU A C 1
ATOM 2092 O O . GLU A 1 276 ? 37.305 2.240 2.520 1.00 90.44 276 GLU A O 1
ATOM 2097 N N . LEU A 1 277 ? 35.578 3.477 1.825 1.00 90.94 277 LEU A N 1
ATOM 2098 C CA . LEU A 1 277 ? 36.143 4.740 2.316 1.00 90.94 277 LEU A CA 1
ATOM 2099 C C . LEU A 1 277 ? 36.354 4.737 3.834 1.00 90.94 277 LEU A C 1
ATOM 2101 O O . LEU A 1 277 ? 37.251 5.409 4.345 1.00 90.94 277 LEU A O 1
ATOM 2105 N N . ARG A 1 278 ? 35.536 3.978 4.563 1.00 91.62 278 ARG A N 1
ATOM 2106 C CA . ARG A 1 278 ? 35.699 3.772 5.999 1.00 91.62 278 ARG A CA 1
ATOM 2107 C C . ARG A 1 278 ? 36.828 2.792 6.308 1.00 91.62 278 ARG A C 1
ATOM 2109 O O . ARG A 1 278 ? 37.611 3.069 7.209 1.00 91.62 278 ARG A O 1
ATOM 2116 N N . ALA A 1 279 ? 36.917 1.677 5.585 1.00 88.62 279 ALA A N 1
ATOM 2117 C CA . ALA A 1 279 ? 37.990 0.696 5.753 1.00 88.62 279 ALA A CA 1
ATOM 2118 C C . ALA A 1 279 ? 39.372 1.313 5.479 1.00 88.62 279 ALA A C 1
ATOM 2120 O O . ALA A 1 279 ? 40.320 1.045 6.207 1.00 88.62 279 ALA A O 1
ATOM 2121 N N . SER A 1 280 ? 39.457 2.219 4.502 1.00 88.81 280 SER A N 1
ATOM 2122 C CA . SER A 1 280 ? 40.666 3.000 4.196 1.00 88.81 280 SER A CA 1
ATOM 2123 C C . SER A 1 280 ? 40.910 4.193 5.133 1.00 88.81 280 SER A C 1
ATOM 2125 O O . SER A 1 280 ? 41.863 4.943 4.938 1.00 88.81 280 SER A O 1
ATOM 2127 N N . GLY A 1 281 ? 40.045 4.425 6.127 1.00 90.38 281 GLY A N 1
ATOM 2128 C CA . GLY A 1 281 ? 40.182 5.526 7.086 1.00 90.38 281 GLY A CA 1
ATOM 2129 C C . GLY A 1 281 ? 39.956 6.929 6.509 1.00 90.38 281 GLY A C 1
ATOM 2130 O O . GLY A 1 281 ? 40.165 7.914 7.212 1.00 90.38 281 GLY A O 1
ATOM 2131 N N . ARG A 1 282 ? 39.500 7.055 5.256 1.00 86.69 282 ARG A N 1
ATOM 2132 C CA . ARG A 1 282 ? 39.247 8.347 4.588 1.00 86.69 282 ARG A CA 1
ATOM 2133 C C . ARG A 1 282 ? 37.971 9.026 5.086 1.00 86.69 282 ARG A C 1
ATOM 2135 O O . ARG A 1 282 ? 37.859 10.253 5.055 1.00 86.69 282 ARG A O 1
ATOM 2142 N N . VAL A 1 283 ? 37.001 8.236 5.544 1.00 88.25 283 VAL A N 1
ATOM 2143 C CA . VAL A 1 283 ? 35.698 8.711 6.019 1.00 88.25 283 VAL A CA 1
ATOM 2144 C C . VAL A 1 283 ? 35.379 8.123 7.391 1.00 88.25 283 VAL A C 1
ATOM 2146 O O . VAL A 1 283 ? 35.447 6.915 7.609 1.00 88.25 283 VAL A O 1
ATOM 2149 N N . LEU A 1 284 ? 34.960 8.988 8.311 1.00 87.88 284 LEU A N 1
ATOM 2150 C CA . LEU A 1 284 ? 34.430 8.633 9.624 1.00 87.88 284 LEU A CA 1
ATOM 2151 C C . LEU A 1 284 ? 32.913 8.793 9.628 1.00 87.88 284 LEU A C 1
ATOM 2153 O O . LEU A 1 284 ? 32.363 9.611 8.890 1.00 87.88 284 LEU A O 1
ATOM 2157 N N . PHE A 1 285 ? 32.228 8.054 10.497 1.00 86.69 285 PHE A N 1
ATOM 2158 C CA . PHE A 1 285 ? 30.803 8.259 10.738 1.00 86.69 285 PHE A CA 1
ATOM 2159 C C . PHE A 1 285 ? 30.569 8.807 12.145 1.00 86.69 285 PHE A C 1
ATOM 2161 O O . PHE A 1 285 ? 31.263 8.449 13.092 1.00 86.69 285 PHE A O 1
ATOM 2168 N N . ALA A 1 286 ? 29.557 9.652 12.278 1.00 78.62 286 ALA A N 1
ATOM 2169 C CA . ALA A 1 286 ? 29.039 10.136 13.543 1.00 78.62 286 ALA A CA 1
ATOM 2170 C C . ALA A 1 286 ? 27.535 9.856 13.597 1.00 78.62 286 ALA A C 1
ATOM 2172 O O . ALA A 1 286 ? 26.813 10.012 12.605 1.00 78.62 286 ALA A O 1
ATOM 2173 N N . ARG A 1 287 ? 27.058 9.416 14.761 1.00 84.19 287 ARG A N 1
ATOM 2174 C CA . ARG A 1 287 ? 25.623 9.311 15.030 1.00 84.19 287 ARG A CA 1
ATOM 2175 C C . ARG A 1 287 ? 25.134 10.676 15.491 1.00 84.19 287 ARG A C 1
ATOM 2177 O O . ARG A 1 287 ? 25.568 11.165 16.527 1.00 84.19 287 ARG A O 1
ATOM 2184 N N . HIS A 1 288 ? 24.229 11.271 14.730 1.00 79.88 288 HIS A N 1
ATOM 2185 C CA . HIS A 1 288 ? 23.563 12.512 15.088 1.00 79.88 288 HIS A CA 1
ATOM 2186 C C . HIS A 1 288 ? 22.126 12.205 15.482 1.00 79.88 288 HIS A C 1
ATOM 2188 O O . HIS A 1 288 ? 21.356 11.659 14.693 1.00 79.88 288 HIS A O 1
ATOM 2194 N N . ASN A 1 289 ? 21.755 12.563 16.706 1.00 80.81 289 ASN A N 1
ATOM 2195 C CA . ASN A 1 289 ? 20.364 12.516 17.126 1.00 80.81 289 ASN A CA 1
ATOM 2196 C C . ASN A 1 289 ? 19.676 13.777 16.616 1.00 80.81 289 ASN A C 1
ATOM 2198 O O . ASN A 1 289 ? 19.907 14.868 17.127 1.00 80.81 289 ASN A O 1
ATOM 2202 N N . VAL A 1 290 ? 18.852 13.620 15.589 1.00 81.56 290 VAL A N 1
ATOM 2203 C CA . VAL A 1 290 ? 18.062 14.706 15.024 1.00 81.56 290 VAL A CA 1
ATOM 2204 C C . VAL A 1 290 ? 16.703 14.686 15.708 1.00 81.56 290 VAL A C 1
ATOM 2206 O O . VAL A 1 290 ? 16.001 13.669 15.699 1.00 81.56 290 VAL A O 1
ATOM 2209 N N . ARG A 1 291 ? 16.334 15.808 16.325 1.00 81.44 291 ARG A N 1
ATOM 2210 C CA . ARG A 1 291 ? 14.947 16.052 16.715 1.00 81.44 291 ARG A CA 1
ATOM 2211 C C . ARG A 1 291 ? 14.208 16.484 15.459 1.00 81.44 291 ARG A C 1
ATOM 2213 O O . ARG A 1 291 ? 14.612 17.448 14.817 1.00 81.44 291 ARG A O 1
ATOM 2220 N N . ARG A 1 292 ? 13.199 15.715 15.066 1.00 79.19 292 ARG A N 1
ATOM 2221 C CA . ARG A 1 292 ? 12.239 16.151 14.059 1.00 79.19 292 ARG A CA 1
ATOM 2222 C C . ARG A 1 292 ? 10.917 16.371 14.751 1.00 79.19 292 ARG A C 1
ATOM 2224 O O . ARG A 1 292 ? 10.396 15.442 15.373 1.00 79.19 292 ARG A O 1
ATOM 2231 N N . ASP A 1 293 ? 10.412 17.578 14.602 1.00 77.19 293 ASP A N 1
ATOM 2232 C CA . ASP A 1 293 ? 9.036 17.878 14.930 1.00 77.19 293 ASP A CA 1
ATOM 2233 C C . ASP A 1 293 ? 8.195 17.237 13.834 1.00 77.19 293 ASP A C 1
ATOM 2235 O O . ASP A 1 293 ? 8.398 17.480 12.639 1.00 77.19 293 ASP A O 1
ATOM 2239 N N . ASP A 1 294 ? 7.336 16.301 14.219 1.00 75.06 294 ASP A N 1
ATOM 2240 C CA . ASP A 1 294 ? 6.320 15.835 13.294 1.00 75.06 294 ASP A CA 1
ATOM 2241 C C . ASP A 1 294 ? 5.166 16.844 13.244 1.00 75.06 294 ASP A C 1
ATOM 2243 O O . ASP A 1 294 ? 4.978 17.663 14.143 1.00 75.06 294 ASP A O 1
ATOM 2247 N N . ALA A 1 295 ? 4.356 16.781 12.187 1.00 75.25 295 ALA A N 1
ATOM 2248 C CA . ALA A 1 295 ? 3.195 17.658 12.018 1.00 75.25 295 ALA A CA 1
ATOM 2249 C C . ALA A 1 295 ? 2.131 17.503 13.132 1.00 75.25 295 ALA A C 1
ATOM 2251 O O . ALA A 1 295 ? 1.111 18.187 13.121 1.00 75.25 295 ALA A O 1
ATOM 2252 N N . SER A 1 296 ? 2.326 16.584 14.088 1.00 77.50 296 SER A N 1
ATOM 2253 C CA . SER A 1 296 ? 1.497 16.464 15.287 1.00 77.50 296 SER A CA 1
ATOM 2254 C C . SER A 1 296 ? 2.050 17.209 16.504 1.00 77.50 296 SER A C 1
ATOM 2256 O O . SER A 1 296 ? 1.435 17.135 17.561 1.00 77.50 296 SER A O 1
ATOM 2258 N N . GLY A 1 297 ? 3.170 17.927 16.363 1.00 78.19 297 GLY A N 1
ATOM 2259 C CA . GLY A 1 297 ? 3.860 18.588 17.472 1.00 78.19 297 GLY A CA 1
ATOM 2260 C C . GLY A 1 297 ? 4.611 17.610 18.380 1.00 78.19 297 GLY A C 1
ATOM 2261 O O . GLY A 1 297 ? 5.093 17.998 19.441 1.00 78.19 297 GLY A O 1
ATOM 2262 N N . SER A 1 298 ? 4.719 16.333 17.992 1.00 69.31 298 SER A N 1
ATOM 2263 C CA . SER A 1 298 ? 5.463 15.331 18.747 1.00 69.31 298 SER A CA 1
ATOM 2264 C C . SER A 1 298 ? 6.921 15.322 18.297 1.00 69.31 298 SER A C 1
ATOM 2266 O O . SER A 1 298 ? 7.243 15.171 17.115 1.00 69.31 298 SER A O 1
ATOM 2268 N N . VAL A 1 299 ? 7.830 15.457 19.263 1.00 75.56 299 VAL A N 1
ATOM 2269 C CA . VAL A 1 299 ? 9.271 15.422 19.007 1.00 75.56 299 VAL A CA 1
ATOM 2270 C C . VAL A 1 299 ? 9.714 13.971 18.836 1.00 75.56 299 VAL A C 1
ATOM 2272 O O . VAL A 1 299 ? 9.908 13.239 19.812 1.00 75.56 299 VAL A O 1
ATOM 2275 N N . ARG A 1 300 ? 9.952 13.541 17.593 1.00 76.25 300 ARG A N 1
ATOM 2276 C CA . ARG A 1 300 ? 10.576 12.240 17.322 1.00 76.25 300 ARG A CA 1
ATOM 2277 C C . ARG A 1 300 ? 12.089 12.384 17.272 1.00 76.25 300 ARG A C 1
ATOM 2279 O O . ARG A 1 300 ? 12.651 13.044 16.396 1.00 76.25 300 ARG A O 1
ATOM 2286 N N . LYS A 1 301 ? 12.775 11.697 18.187 1.00 77.50 301 LYS A N 1
ATOM 2287 C CA . LYS A 1 301 ? 14.232 11.528 18.129 1.00 77.50 301 LYS A CA 1
ATOM 2288 C C . LYS A 1 301 ? 14.561 10.484 17.063 1.00 77.50 301 LYS A C 1
ATOM 2290 O O . LYS A 1 301 ? 14.279 9.304 17.246 1.00 77.50 301 LYS A O 1
ATOM 2295 N N . THR A 1 302 ? 15.153 10.916 15.954 1.00 82.06 302 THR A N 1
ATOM 2296 C CA . THR A 1 302 ? 15.658 10.020 14.907 1.00 82.06 302 THR A CA 1
ATOM 2297 C C . THR A 1 302 ? 17.178 10.071 14.905 1.00 82.06 302 THR A C 1
ATOM 2299 O O . THR A 1 302 ? 17.767 11.139 14.755 1.00 82.06 302 THR A O 1
ATOM 2302 N N . THR A 1 303 ? 17.834 8.925 15.067 1.00 83.38 303 THR A N 1
ATOM 2303 C CA . THR A 1 303 ? 19.292 8.845 14.935 1.00 83.38 303 THR A CA 1
ATOM 2304 C C . THR A 1 303 ? 19.661 8.723 13.458 1.00 83.38 303 THR A C 1
ATOM 2306 O O . THR A 1 303 ? 19.339 7.732 12.804 1.00 83.38 303 THR A O 1
ATOM 2309 N N . GLU A 1 304 ? 20.353 9.725 12.925 1.00 88.00 304 GLU A N 1
ATOM 2310 C CA . GLU A 1 304 ? 20.925 9.710 11.582 1.00 88.00 304 GLU A CA 1
ATOM 2311 C C . GLU A 1 304 ? 22.427 9.422 11.647 1.00 88.00 304 GLU A C 1
ATOM 2313 O O . GLU A 1 304 ? 23.147 9.945 12.497 1.00 88.00 304 GLU A O 1
ATOM 2318 N N . ILE A 1 305 ? 22.922 8.591 10.729 1.00 88.69 305 ILE A N 1
ATOM 2319 C CA . ILE A 1 305 ? 24.359 8.356 10.564 1.00 88.69 305 ILE A CA 1
ATOM 2320 C C . ILE A 1 305 ? 24.863 9.314 9.491 1.00 88.69 305 ILE A C 1
ATOM 2322 O O . ILE A 1 305 ? 24.428 9.232 8.338 1.00 88.69 305 ILE A O 1
ATOM 2326 N N . ARG A 1 306 ? 25.774 10.212 9.870 1.00 91.00 306 ARG A N 1
ATOM 2327 C CA . ARG A 1 306 ? 26.446 11.128 8.946 1.00 91.00 306 ARG A CA 1
ATOM 2328 C C . ARG A 1 306 ? 27.903 10.744 8.786 1.00 91.00 306 ARG A C 1
ATOM 2330 O O . ARG A 1 306 ? 28.569 10.403 9.756 1.00 91.00 306 ARG A O 1
ATOM 2337 N N . TYR A 1 307 ? 28.378 10.823 7.558 1.00 90.50 307 TYR A N 1
ATOM 2338 C CA . TYR A 1 307 ? 29.731 10.502 7.149 1.00 90.50 307 TYR A CA 1
ATOM 2339 C C . TYR A 1 307 ? 30.475 11.796 6.832 1.00 90.50 307 TYR A C 1
ATOM 2341 O O . TYR A 1 307 ? 29.962 12.633 6.089 1.00 90.50 307 TYR A O 1
ATOM 2349 N N . ARG A 1 308 ? 31.660 11.965 7.410 1.00 91.56 308 ARG A N 1
ATOM 2350 C CA . ARG A 1 308 ? 32.536 13.134 7.257 1.00 91.56 308 ARG A CA 1
ATOM 2351 C C . ARG A 1 308 ? 33.967 12.674 7.009 1.00 91.56 308 ARG A C 1
ATOM 2353 O O . ARG A 1 308 ? 34.296 11.527 7.306 1.00 91.56 308 ARG A O 1
ATOM 2360 N N . LEU A 1 309 ? 34.822 13.552 6.498 1.00 89.81 309 LEU A N 1
ATOM 2361 C CA . LEU A 1 309 ? 36.246 13.237 6.380 1.00 89.81 309 LEU A CA 1
ATOM 2362 C C . LEU A 1 309 ? 36.863 12.940 7.751 1.00 89.81 309 LEU A C 1
ATOM 2364 O O . LEU A 1 309 ? 36.481 13.548 8.756 1.00 89.81 309 LEU A O 1
ATOM 2368 N N . ALA A 1 310 ? 37.833 12.030 7.781 1.00 87.00 310 ALA A N 1
ATOM 2369 C CA . ALA A 1 310 ? 38.718 11.905 8.929 1.00 87.00 310 ALA A CA 1
ATOM 2370 C C . ALA A 1 310 ? 39.555 13.187 9.051 1.00 87.00 310 ALA A C 1
ATOM 2372 O O . ALA A 1 310 ? 40.302 13.536 8.140 1.00 87.00 310 ALA A O 1
ATOM 2373 N N . ALA A 1 311 ? 39.398 13.924 10.151 1.00 73.50 311 ALA A N 1
ATOM 2374 C CA . ALA A 1 311 ? 40.253 15.070 10.427 1.00 73.50 311 ALA A CA 1
ATOM 2375 C C . ALA A 1 311 ? 41.643 14.555 10.836 1.00 73.50 311 ALA A C 1
ATOM 2377 O O . ALA A 1 311 ? 41.747 13.817 11.811 1.00 73.50 311 ALA A O 1
ATOM 2378 N N . GLY A 1 312 ? 42.691 14.938 10.102 1.00 62.84 312 GLY A N 1
ATOM 2379 C CA . GLY A 1 312 ? 44.065 14.860 10.609 1.00 62.84 312 GLY A CA 1
ATOM 2380 C C . GLY A 1 312 ? 44.825 13.544 10.421 1.00 62.84 312 GLY A C 1
ATOM 2381 O O . GLY A 1 312 ? 45.493 13.096 11.345 1.00 62.84 312 GLY A O 1
ATOM 2382 N N . LYS A 1 313 ? 44.832 12.971 9.216 1.00 48.06 313 LYS A N 1
ATOM 2383 C CA . LYS A 1 313 ? 46.047 12.318 8.700 1.00 48.06 313 LYS A CA 1
ATOM 2384 C C . LYS A 1 313 ? 46.277 12.831 7.287 1.00 48.06 313 LYS A C 1
ATOM 2386 O O . LYS A 1 313 ? 45.380 12.717 6.455 1.00 48.06 313 LYS A O 1
ATOM 2391 N N . ALA A 1 314 ? 47.432 13.448 7.046 1.00 44.12 314 ALA A N 1
ATOM 2392 C CA . ALA A 1 314 ? 47.876 13.780 5.701 1.00 44.12 314 ALA A CA 1
ATOM 2393 C C . ALA A 1 314 ? 47.775 12.506 4.850 1.00 44.12 314 ALA A C 1
ATOM 2395 O O . ALA A 1 314 ? 48.377 11.485 5.176 1.00 44.12 314 ALA A O 1
ATOM 2396 N N . VAL A 1 315 ? 46.920 12.536 3.831 1.00 43.50 315 VAL A N 1
ATOM 2397 C CA . VAL A 1 315 ? 46.853 11.465 2.840 1.00 43.50 315 VAL A CA 1
ATOM 2398 C C . VAL A 1 315 ? 48.060 11.705 1.932 1.00 43.50 315 VAL A C 1
ATOM 2400 O O . VAL A 1 315 ? 48.125 12.803 1.375 1.00 43.50 315 VAL A O 1
ATOM 2403 N N . PRO A 1 316 ? 49.032 10.779 1.823 1.00 41.97 316 PRO A N 1
ATOM 2404 C CA . PRO A 1 316 ? 50.092 10.928 0.834 1.00 41.97 316 PRO A CA 1
ATOM 2405 C C . PRO A 1 316 ? 49.445 11.017 -0.553 1.00 41.97 316 PRO A C 1
ATOM 2407 O O . PRO A 1 316 ? 48.454 10.322 -0.807 1.00 41.97 316 PRO A O 1
ATOM 2410 N N . ALA A 1 317 ? 49.948 11.957 -1.356 1.00 44.97 317 ALA A N 1
ATOM 2411 C CA . ALA A 1 317 ? 49.454 12.278 -2.694 1.00 44.97 317 ALA A CA 1
ATOM 2412 C C . ALA A 1 317 ? 49.387 11.041 -3.601 1.00 44.97 317 ALA A C 1
ATOM 2414 O O . ALA A 1 317 ? 50.288 10.180 -3.485 1.00 44.97 317 ALA A O 1
#

Radius of gyration: 30.76 Å; chains: 1; bounding box: 80×45×100 Å

Secondary structure (DSSP, 8-state):
------------PPPPPP--TT-PPP--TTEEEEE-TTT--EEEEE-HHHHHHHHHHHHH-S-HHHHHHHH-HHHHHHHHHTT--HHHHHHHHHHHHHHHHHT--TTTS-HHHHHHHHHHHHHHHHHHHHHHHHHHHTTT---SS-TTSSSS---TT-----------HHHHHHHTT--HHHHHHHIIIIIS---HHHHHHHHTS-HHHHHHHHHHHHHHHHHHTT--------HHHHHHHHHHHHHHHGGG-B-HHHHHHHHT--HHHHHHHHHHHHHTTSEEEEEEEEEEE-TTS-EEEEEEEEEEEPSS-PPP-

pLDDT: mean 82.13, std 18.02, range [38.38, 97.94]

Sequence (317 aa):
MTAATMEARSKKKPKRPGRRRGNVPFVGPYGERYVDPDTGRAGSRLTAEGRELLAGIMAKHPHPISFLKTAWPRLHRACELDGVPDDEVDAACMEGMVRGLVRYDPSRAGVTTALAWSIRGTVADLLRVRARFGREFANSHNWDGGDGVINREPAARESEPEPDRRADPAALIAAAALTARERVVIALRFEKGLTFARAGEALGVSKERVRQLEEAAVAKLQRAAGLTPPRQVTHAGTVAAVLALVRRAGRNGLTCRAMMRALGTSLRDTRAAVAELRASGRVLFARHNVRRDDASGSVRKTTEIRYRLAAGKAVPA